Protein AF-A0A3D3HZF9-F1 (afdb_monomer_lite)

Structure (mmCIF, N/CA/C/O backbone):
data_AF-A0A3D3HZF9-F1
#
_entry.id   AF-A0A3D3HZF9-F1
#
loop_
_atom_site.group_PDB
_atom_site.id
_atom_site.type_symbol
_atom_site.label_atom_id
_atom_site.label_alt_id
_atom_site.label_comp_id
_atom_site.label_asym_id
_atom_site.label_entity_id
_atom_site.label_seq_id
_atom_site.pdbx_PDB_ins_code
_atom_site.Cartn_x
_atom_site.Cartn_y
_atom_site.Cartn_z
_atom_site.occupancy
_atom_site.B_iso_or_equiv
_atom_site.auth_seq_id
_atom_site.auth_comp_id
_atom_site.auth_asym_id
_atom_site.auth_atom_id
_atom_site.pdbx_PDB_model_num
ATOM 1 N N . THR A 1 1 ? -20.951 13.523 10.749 1.00 57.88 1 THR A N 1
ATOM 2 C CA . THR A 1 1 ? -21.264 13.044 12.124 1.00 57.88 1 THR A CA 1
ATOM 3 C C . THR A 1 1 ? -20.190 12.060 12.580 1.00 57.88 1 THR A C 1
ATOM 5 O O . THR A 1 1 ? -19.501 11.524 11.720 1.00 57.88 1 THR A O 1
ATOM 8 N N . ARG A 1 2 ? -20.049 11.762 13.888 1.00 49.00 2 ARG A N 1
ATOM 9 C CA . ARG A 1 2 ? -19.053 10.788 14.409 1.00 49.00 2 ARG A CA 1
ATOM 10 C C . ARG A 1 2 ? -19.096 9.436 13.681 1.00 49.00 2 ARG A C 1
ATOM 12 O O . ARG A 1 2 ? -18.056 8.884 13.356 1.00 49.00 2 ARG A O 1
ATOM 19 N N . GLN A 1 3 ? -20.296 8.937 13.385 1.00 60.25 3 GLN A N 1
ATOM 20 C CA . GLN A 1 3 ? -20.476 7.646 12.715 1.00 60.25 3 GLN A CA 1
ATOM 21 C C . GLN A 1 3 ? -20.194 7.687 11.207 1.00 60.25 3 GLN A C 1
ATOM 23 O O . GLN A 1 3 ? -19.708 6.708 10.655 1.00 60.25 3 GLN A O 1
ATOM 28 N N . GLU A 1 4 ? -20.432 8.818 10.535 1.00 54.38 4 GLU A N 1
ATOM 29 C CA . GLU A 1 4 ? -19.957 9.014 9.153 1.00 54.38 4 GLU A CA 1
ATOM 30 C C . GLU A 1 4 ? -18.428 9.062 9.088 1.00 54.38 4 GLU A C 1
ATOM 32 O O . GLU A 1 4 ? -17.860 8.481 8.173 1.00 54.38 4 GLU A O 1
ATOM 37 N N . GLY A 1 5 ? -17.767 9.684 10.072 1.00 45.34 5 GLY A N 1
ATOM 38 C CA . GLY A 1 5 ? -16.304 9.698 10.164 1.00 45.34 5 GLY A CA 1
ATOM 39 C C . GLY A 1 5 ? -15.710 8.302 10.365 1.00 45.34 5 GLY A C 1
ATOM 40 O O . GLY A 1 5 ? -14.765 7.939 9.677 1.00 45.34 5 GLY A O 1
ATOM 41 N N . LEU A 1 6 ? -16.303 7.484 11.242 1.00 48.78 6 LEU A N 1
ATOM 42 C CA . LEU A 1 6 ? -15.876 6.094 11.458 1.00 48.78 6 LEU A CA 1
ATOM 43 C C . LEU A 1 6 ? -16.124 5.202 10.235 1.00 48.78 6 LEU A C 1
ATOM 45 O O . LEU A 1 6 ? -15.275 4.384 9.892 1.00 48.78 6 LEU A O 1
ATOM 49 N N . LEU A 1 7 ? -17.261 5.375 9.558 1.00 61.31 7 LEU A N 1
ATOM 50 C CA . LEU A 1 7 ? -17.564 4.670 8.314 1.00 61.31 7 LEU A CA 1
ATOM 51 C C . LEU A 1 7 ? -16.587 5.059 7.196 1.00 61.31 7 LEU A C 1
ATOM 53 O O . LEU A 1 7 ? -16.067 4.182 6.514 1.00 61.31 7 LEU A O 1
ATOM 57 N N . LEU A 1 8 ? -16.308 6.355 7.031 1.00 57.00 8 LEU A N 1
ATOM 58 C CA . LEU A 1 8 ? -15.336 6.844 6.056 1.00 57.00 8 LEU A CA 1
ATOM 59 C C . LEU A 1 8 ? -13.929 6.323 6.370 1.00 57.00 8 LEU A C 1
ATOM 61 O O . LEU A 1 8 ? -13.249 5.857 5.465 1.00 57.00 8 LEU A O 1
ATOM 65 N N . ALA A 1 9 ? -13.520 6.338 7.641 1.00 48.84 9 ALA A N 1
ATOM 66 C CA . ALA A 1 9 ? -12.242 5.784 8.073 1.00 48.84 9 ALA A CA 1
ATOM 67 C C . ALA A 1 9 ? -12.158 4.283 7.782 1.00 48.84 9 ALA A C 1
ATOM 69 O O . ALA A 1 9 ? -11.180 3.843 7.197 1.00 48.84 9 ALA A O 1
ATOM 70 N N . ALA A 1 10 ? -13.192 3.500 8.104 1.00 53.53 10 ALA A N 1
ATOM 71 C CA . ALA A 1 10 ? -13.220 2.070 7.800 1.00 53.53 10 ALA A CA 1
ATOM 72 C C . ALA A 1 10 ? -13.097 1.799 6.291 1.00 53.53 10 ALA A C 1
ATOM 74 O O . ALA A 1 10 ? -12.333 0.930 5.881 1.00 53.53 10 ALA A O 1
ATOM 75 N N . LEU A 1 11 ? -13.801 2.574 5.463 1.00 60.62 11 LEU A N 1
ATOM 76 C CA . LEU A 1 11 ? -13.748 2.450 4.006 1.00 60.62 11 LEU A CA 1
ATOM 77 C C . LEU A 1 11 ? -12.404 2.899 3.414 1.00 60.62 11 LEU A C 1
ATOM 79 O O . LEU A 1 11 ? -11.887 2.241 2.517 1.00 60.62 11 LEU A O 1
ATOM 83 N N . ALA A 1 12 ? -11.821 3.982 3.928 1.00 53.50 12 ALA A N 1
ATOM 84 C CA . ALA A 1 12 ? -10.488 4.439 3.543 1.00 53.50 12 ALA A CA 1
ATOM 85 C C . ALA A 1 12 ? -9.406 3.434 3.972 1.00 53.50 12 ALA A C 1
ATOM 87 O O . ALA A 1 12 ? -8.453 3.181 3.242 1.00 53.50 12 ALA A O 1
ATOM 88 N N . LEU A 1 13 ? -9.575 2.810 5.141 1.00 47.91 13 LEU A N 1
ATOM 89 C CA . LEU A 1 13 ? -8.683 1.768 5.643 1.00 47.91 13 LEU A CA 1
ATOM 90 C C . LEU A 1 13 ? -8.771 0.484 4.818 1.00 47.91 13 LEU A C 1
ATOM 92 O O . LEU A 1 13 ? -7.768 -0.222 4.719 1.00 47.91 13 LEU A O 1
ATOM 96 N N . ALA A 1 14 ? -9.924 0.202 4.215 1.00 52.03 14 ALA A N 1
ATOM 97 C CA . ALA A 1 14 ? -10.122 -0.961 3.362 1.00 52.03 14 ALA A CA 1
ATOM 98 C C . ALA A 1 14 ? -9.393 -0.870 2.012 1.00 52.03 14 ALA A C 1
ATOM 100 O O . ALA A 1 14 ? -9.300 -1.886 1.336 1.00 52.03 14 ALA A O 1
ATOM 101 N N . ASP A 1 15 ? -8.865 0.297 1.615 1.00 55.75 15 ASP A N 1
ATOM 102 C CA . ASP A 1 15 ? -8.060 0.481 0.388 1.00 55.75 15 ASP A CA 1
ATOM 103 C C . ASP A 1 15 ? -8.711 -0.144 -0.866 1.00 55.75 15 ASP A C 1
ATOM 105 O O . ASP A 1 15 ? -8.114 -0.920 -1.617 1.00 55.75 15 ASP A O 1
ATOM 109 N N . GLY A 1 16 ? -10.006 0.128 -1.045 1.00 57.44 16 GLY A N 1
ATOM 110 C CA . GLY A 1 16 ? -10.802 -0.417 -2.147 1.00 57.44 16 GLY A CA 1
ATOM 111 C C . GLY A 1 16 ? -11.270 -1.863 -1.976 1.00 57.44 16 GLY A C 1
ATOM 112 O O . GLY A 1 16 ? -11.954 -2.368 -2.863 1.00 57.44 16 GLY A O 1
ATOM 113 N N . GLN A 1 17 ? -10.969 -2.529 -0.856 1.00 58.59 17 GLN A N 1
ATOM 114 C CA . GLN A 1 17 ? -11.576 -3.818 -0.528 1.00 58.59 17 GLN A CA 1
ATOM 115 C C . GLN A 1 17 ? -13.069 -3.676 -0.226 1.00 58.59 17 GLN A C 1
ATOM 117 O O . GLN A 1 17 ? -13.525 -2.730 0.423 1.00 58.59 17 GLN A O 1
ATOM 122 N N . GLU A 1 18 ? -13.822 -4.682 -0.656 1.00 74.25 18 GLU A N 1
ATOM 123 C CA . GLU A 1 18 ? -15.223 -4.853 -0.310 1.00 74.25 18 GLU A CA 1
ATOM 124 C C . GLU A 1 18 ? -15.371 -5.234 1.164 1.00 74.25 18 GLU A C 1
ATOM 126 O O . GLU A 1 18 ? -15.000 -6.322 1.602 1.00 74.25 18 GLU A O 1
ATOM 131 N N . LEU A 1 19 ? -15.951 -4.329 1.948 1.00 68.88 19 LEU A N 1
ATOM 132 C CA . LEU A 1 19 ? -16.305 -4.587 3.334 1.00 68.88 19 LEU A CA 1
ATOM 133 C C . LEU A 1 19 ? -17.718 -5.152 3.427 1.00 68.88 19 LEU A C 1
ATOM 135 O O . LEU A 1 19 ? -18.664 -4.617 2.842 1.00 68.88 19 LEU A O 1
ATOM 139 N N . SER A 1 20 ? -17.885 -6.206 4.231 1.00 84.94 20 SER A N 1
ATOM 140 C CA . SER A 1 20 ? -19.209 -6.764 4.502 1.00 84.94 20 SER A CA 1
ATOM 141 C C . SER A 1 20 ? -20.055 -5.736 5.239 1.00 84.94 20 SER A C 1
ATOM 143 O O . SER A 1 20 ? -19.752 -5.349 6.372 1.00 84.94 20 SER A O 1
ATOM 145 N N . ARG A 1 21 ? -21.187 -5.352 4.648 1.00 87.25 21 ARG A N 1
ATOM 146 C CA . ARG A 1 21 ? -22.138 -4.412 5.258 1.00 87.25 21 ARG A CA 1
ATOM 147 C C . ARG A 1 21 ? -22.649 -4.910 6.604 1.00 87.25 21 ARG A C 1
ATOM 149 O O . ARG A 1 21 ? -22.907 -4.111 7.498 1.00 87.25 21 ARG A O 1
ATOM 156 N N . ARG A 1 22 ? -22.788 -6.229 6.760 1.00 84.81 22 ARG A N 1
ATOM 157 C CA . ARG A 1 22 ? -23.259 -6.861 7.997 1.00 84.81 22 ARG A CA 1
ATOM 158 C C . ARG A 1 22 ? -22.226 -6.742 9.117 1.00 84.81 22 ARG A C 1
ATOM 160 O O . ARG A 1 22 ? -22.591 -6.356 10.224 1.00 84.81 22 ARG A O 1
ATOM 167 N N . GLN A 1 23 ? -20.960 -7.039 8.822 1.00 72.56 23 GLN A N 1
ATOM 168 C CA . GLN A 1 23 ? -19.866 -6.917 9.793 1.00 72.56 23 GLN A CA 1
ATOM 169 C C . GLN A 1 23 ? -19.609 -5.450 10.146 1.00 72.56 23 GLN A C 1
ATOM 171 O O . GLN A 1 23 ? -19.533 -5.106 11.322 1.00 72.56 23 GLN A O 1
ATOM 176 N N . LEU A 1 24 ? -19.574 -4.579 9.137 1.00 78.50 24 LEU A N 1
ATOM 177 C CA . LEU A 1 24 ? -19.355 -3.148 9.311 1.00 78.50 24 LEU A CA 1
ATOM 178 C C . LEU A 1 24 ? -20.469 -2.494 10.141 1.00 78.50 24 LEU A C 1
ATOM 180 O O . LEU A 1 24 ? -20.189 -1.716 11.048 1.00 78.50 24 LEU A O 1
ATOM 184 N N . ALA A 1 25 ? -21.736 -2.854 9.900 1.00 84.81 25 ALA A N 1
ATOM 185 C CA . ALA A 1 25 ? -22.855 -2.386 10.718 1.00 84.81 25 ALA A CA 1
ATOM 186 C C . ALA A 1 25 ? -22.734 -2.842 12.182 1.00 84.81 25 ALA A C 1
ATOM 188 O O . ALA A 1 25 ? -22.950 -2.040 13.088 1.00 84.81 25 ALA A O 1
ATOM 189 N N . ALA A 1 26 ? -22.367 -4.105 12.420 1.00 74.62 26 ALA A N 1
ATOM 190 C CA . ALA A 1 26 ? -22.190 -4.629 13.773 1.00 74.62 26 ALA A CA 1
ATOM 191 C C . ALA A 1 26 ? -21.029 -3.951 14.526 1.00 74.62 26 ALA A C 1
ATOM 193 O O . ALA A 1 26 ? -21.122 -3.750 15.732 1.00 74.62 26 ALA A O 1
ATOM 194 N N . GLN A 1 27 ? -19.958 -3.570 13.822 1.00 73.38 27 GLN A N 1
ATOM 195 C CA . GLN A 1 27 ? -18.809 -2.874 14.411 1.00 73.38 27 GLN A CA 1
ATOM 196 C C . GLN A 1 27 ? -19.093 -1.400 14.723 1.00 73.38 27 GLN A C 1
ATOM 198 O O . GLN A 1 27 ? -18.641 -0.895 15.747 1.00 73.38 27 GLN A O 1
ATOM 203 N N . LEU A 1 28 ? -19.835 -0.704 13.856 1.00 70.44 28 LEU A N 1
ATOM 204 C CA . LEU A 1 28 ? -20.130 0.725 14.023 1.00 70.44 28 LEU A CA 1
ATOM 205 C C . LEU A 1 28 ? -21.233 0.997 15.060 1.00 70.44 28 LEU A C 1
ATOM 207 O O . LEU A 1 28 ? -21.234 2.062 15.681 1.00 70.44 28 LEU A O 1
ATOM 211 N N . TRP A 1 29 ? -22.154 0.047 15.259 1.00 87.62 29 TRP A N 1
ATOM 212 C CA . TRP A 1 29 ? -23.269 0.144 16.215 1.00 87.62 29 TRP A CA 1
ATOM 213 C C . TRP A 1 29 ? -23.424 -1.135 17.055 1.00 87.62 29 TRP A C 1
ATOM 215 O O . TRP A 1 29 ? -24.454 -1.813 16.953 1.00 87.62 29 TRP A O 1
ATOM 225 N N . PRO A 1 30 ? -22.426 -1.491 17.884 1.00 76.94 30 PRO A N 1
ATOM 226 C CA . PRO A 1 30 ? -22.443 -2.729 18.667 1.00 76.94 30 PRO A CA 1
ATOM 227 C C . PRO A 1 30 ? -23.593 -2.790 19.684 1.00 76.94 30 PRO A C 1
ATOM 229 O O . PRO A 1 30 ? -24.021 -3.870 20.080 1.00 76.94 30 PRO A O 1
ATOM 232 N N . GLU A 1 31 ? -24.124 -1.639 20.097 1.00 90.25 31 GLU A N 1
ATOM 233 C CA . GLU A 1 31 ? -25.233 -1.518 21.042 1.00 90.25 31 GLU A CA 1
ATOM 234 C C . GLU A 1 31 ? -26.623 -1.703 20.408 1.00 90.25 31 GLU A C 1
ATOM 236 O O . GLU A 1 31 ? -27.638 -1.685 21.109 1.00 90.25 31 GLU A O 1
ATOM 241 N N . LYS A 1 32 ? -26.707 -1.827 19.078 1.00 91.31 32 LYS A N 1
ATOM 242 C CA . LYS A 1 32 ? -27.972 -1.949 18.340 1.00 91.31 32 LYS A CA 1
ATOM 243 C C . LYS A 1 32 ? -28.187 -3.376 17.854 1.00 91.31 32 LYS A C 1
ATOM 245 O O . LYS A 1 32 ? -27.249 -4.114 17.569 1.00 91.31 32 LYS A O 1
ATOM 250 N N . SER A 1 33 ? -29.454 -3.749 17.666 1.00 95.38 33 SER A N 1
ATOM 251 C CA . SER A 1 33 ? -29.766 -4.965 16.915 1.00 95.38 33 SER A CA 1
ATOM 252 C C . SER A 1 33 ? -29.226 -4.842 15.490 1.00 95.38 33 SER A C 1
ATOM 254 O O . SER A 1 33 ? -29.214 -3.755 14.907 1.00 95.38 33 SER A O 1
ATOM 256 N N . LEU A 1 34 ? -28.823 -5.963 14.893 1.00 90.69 34 LEU A N 1
ATOM 257 C CA . LEU A 1 34 ? -28.230 -5.963 13.556 1.00 90.69 34 LEU A CA 1
ATOM 258 C C . LEU A 1 34 ? -29.140 -5.307 12.498 1.00 90.69 34 LEU A C 1
ATOM 260 O O . LEU A 1 34 ? -28.658 -4.607 11.611 1.00 90.69 34 LEU A O 1
ATOM 264 N N . SER A 1 35 ? -30.458 -5.493 12.610 1.00 94.62 35 SER A N 1
ATOM 265 C CA . SER A 1 35 ? -31.444 -4.872 11.714 1.00 94.62 35 SER A CA 1
ATOM 266 C C . SER A 1 35 ? -31.447 -3.338 11.826 1.00 94.62 35 SER A C 1
ATOM 268 O O . SER A 1 35 ? -31.410 -2.625 10.816 1.00 94.62 35 SER A O 1
ATOM 270 N N . ALA A 1 36 ? -31.399 -2.811 13.055 1.00 92.12 36 ALA A N 1
ATOM 271 C CA . ALA A 1 36 ? -31.298 -1.374 13.298 1.00 92.12 36 ALA A CA 1
ATOM 272 C C . ALA A 1 36 ? -29.935 -0.814 12.848 1.00 92.12 36 ALA A C 1
ATOM 274 O O . ALA A 1 36 ? -29.881 0.239 12.212 1.00 92.12 36 ALA A O 1
ATOM 275 N N . ALA A 1 37 ? -28.845 -1.543 13.101 1.00 91.81 37 ALA A N 1
ATOM 276 C CA . ALA A 1 37 ? -27.500 -1.175 12.664 1.00 91.81 37 ALA A CA 1
ATOM 277 C C . ALA A 1 37 ? -27.388 -1.096 11.130 1.00 91.81 37 ALA A C 1
ATOM 279 O O . ALA A 1 37 ? -26.843 -0.132 10.597 1.00 91.81 37 ALA A O 1
ATOM 280 N N . LEU A 1 38 ? -27.966 -2.054 10.397 1.00 93.12 38 LEU A N 1
ATOM 281 C CA . LEU A 1 38 ? -27.995 -2.040 8.928 1.00 93.12 38 LEU A CA 1
ATOM 282 C C . LEU A 1 38 ? -28.832 -0.886 8.363 1.00 93.12 38 LEU A C 1
ATOM 284 O O . LEU A 1 38 ? -28.469 -0.304 7.337 1.00 93.12 38 LEU A O 1
ATOM 288 N N . THR A 1 39 ? -29.933 -0.537 9.032 1.00 94.69 39 THR A N 1
ATOM 289 C CA . THR A 1 39 ? -30.757 0.624 8.667 1.00 94.69 39 THR A CA 1
ATOM 290 C C . THR A 1 39 ? -29.965 1.922 8.832 1.00 94.69 39 THR A C 1
ATOM 292 O O . THR A 1 39 ? -29.917 2.735 7.905 1.00 94.69 39 THR A O 1
ATOM 295 N N . ASN A 1 40 ? -29.260 2.074 9.957 1.00 91.31 40 ASN A N 1
ATOM 296 C CA . ASN A 1 40 ? -28.370 3.209 10.201 1.00 91.31 40 ASN A CA 1
ATOM 297 C C . ASN A 1 40 ? -27.230 3.264 9.179 1.00 91.31 40 ASN A C 1
ATOM 299 O O . ASN A 1 40 ? -26.990 4.324 8.600 1.00 91.31 40 ASN A O 1
ATOM 303 N N . LEU A 1 41 ? -26.581 2.129 8.890 1.00 90.19 41 LEU A N 1
ATOM 304 C CA . LEU A 1 41 ? -25.545 2.042 7.862 1.00 90.19 41 LEU A CA 1
ATOM 305 C C . LEU A 1 41 ? -26.073 2.560 6.524 1.00 90.19 41 LEU A C 1
ATOM 307 O O . LEU A 1 41 ? -25.449 3.419 5.913 1.00 90.19 41 LEU A O 1
ATOM 311 N N . ARG A 1 42 ? -27.256 2.106 6.091 1.00 93.50 42 ARG A N 1
ATOM 312 C CA . ARG A 1 42 ? -27.862 2.527 4.819 1.00 93.50 42 ARG A CA 1
ATOM 313 C C . ARG A 1 42 ? -28.089 4.043 4.762 1.00 93.50 42 ARG A C 1
ATOM 315 O O . ARG A 1 42 ? -27.783 4.652 3.740 1.00 93.50 42 ARG A O 1
ATOM 322 N N . GLN A 1 43 ? -28.566 4.658 5.846 1.00 90.75 43 GLN A N 1
ATOM 323 C CA . GLN A 1 43 ? -28.754 6.114 5.923 1.00 90.75 43 GLN A CA 1
ATOM 324 C C . GLN A 1 43 ? -27.424 6.880 5.835 1.00 90.75 43 GLN A C 1
ATOM 326 O O . GLN A 1 43 ? -27.327 7.863 5.100 1.00 90.75 43 GLN A O 1
ATOM 331 N N . ARG A 1 44 ? -26.386 6.421 6.546 1.00 86.94 44 ARG A N 1
ATOM 332 C CA . ARG A 1 44 ? -25.062 7.072 6.548 1.00 86.94 44 ARG A CA 1
ATOM 333 C C . ARG A 1 44 ? -24.324 6.895 5.228 1.00 86.94 44 ARG A C 1
ATOM 335 O O . ARG A 1 44 ? -23.743 7.849 4.727 1.00 86.94 44 ARG A O 1
ATOM 342 N N . VAL A 1 45 ? -24.432 5.723 4.613 1.00 85.19 45 VAL A N 1
ATOM 343 C CA . VAL A 1 45 ? -23.913 5.452 3.267 1.00 85.19 45 VAL A CA 1
ATOM 344 C C . VAL A 1 45 ? -24.603 6.336 2.225 1.00 85.19 45 VAL A C 1
ATOM 346 O O . VAL A 1 45 ? -23.929 6.898 1.369 1.00 85.19 45 VAL A O 1
ATOM 349 N N . ALA A 1 46 ? -25.923 6.533 2.314 1.00 85.31 46 ALA A N 1
ATOM 350 C CA . ALA A 1 46 ? -26.640 7.453 1.428 1.00 85.31 46 ALA A CA 1
ATOM 351 C C . ALA A 1 46 ? -26.184 8.915 1.603 1.00 85.31 46 ALA A C 1
ATOM 353 O O . ALA A 1 46 ? -26.105 9.661 0.627 1.00 85.31 46 ALA A O 1
ATOM 354 N N . ALA A 1 47 ? -25.844 9.327 2.829 1.00 76.06 47 ALA A N 1
ATOM 355 C CA . ALA A 1 47 ? -25.233 10.629 3.075 1.00 76.06 47 ALA A CA 1
ATOM 356 C C . ALA A 1 47 ? -23.830 10.724 2.453 1.00 76.06 47 ALA A C 1
ATOM 358 O O . ALA A 1 47 ? -23.584 11.650 1.687 1.00 76.06 47 ALA A O 1
ATOM 359 N N . LEU A 1 48 ? -22.958 9.739 2.689 1.00 69.19 48 LEU A N 1
ATOM 360 C CA . LEU A 1 48 ? -21.608 9.691 2.115 1.00 69.19 48 LEU A CA 1
ATOM 361 C C . LEU A 1 48 ? -21.606 9.640 0.584 1.00 69.19 48 LEU A C 1
ATOM 363 O O . LEU A 1 48 ? -20.773 10.290 -0.037 1.00 69.19 48 LEU A O 1
ATOM 367 N N . ARG A 1 49 ? -22.561 8.943 -0.042 1.00 78.38 49 ARG A N 1
ATOM 368 C CA . ARG A 1 49 ? -22.683 8.865 -1.507 1.00 78.38 49 ARG A CA 1
ATOM 369 C C . ARG A 1 49 ? -22.877 10.236 -2.157 1.00 78.38 49 ARG A C 1
ATOM 371 O O . ARG A 1 49 ? -22.404 10.445 -3.267 1.00 78.38 49 ARG A O 1
ATOM 378 N N . ARG A 1 50 ? -23.525 11.182 -1.467 1.00 72.75 50 ARG A N 1
ATOM 379 C CA . ARG A 1 50 ? -23.667 12.568 -1.952 1.00 72.75 50 ARG A CA 1
ATOM 380 C C . ARG A 1 50 ? -22.336 13.322 -1.990 1.00 72.75 50 ARG A C 1
ATOM 382 O O . ARG A 1 50 ? -22.215 14.255 -2.770 1.00 72.75 50 ARG A O 1
ATOM 389 N N . HIS A 1 51 ? -21.366 12.916 -1.173 1.00 61.22 51 HIS A N 1
ATOM 390 C CA . HIS A 1 51 ? -20.046 13.543 -1.090 1.00 61.22 51 HIS A CA 1
ATOM 391 C C . HIS A 1 51 ? -18.992 12.815 -1.932 1.00 61.22 51 HIS A C 1
ATOM 393 O O . HIS A 1 51 ? -18.170 13.462 -2.565 1.00 61.22 51 HIS A O 1
ATOM 399 N N . LEU A 1 52 ? -19.025 11.481 -1.958 1.00 58.69 52 LEU A N 1
ATOM 400 C CA . LEU A 1 52 ? -18.034 10.647 -2.650 1.00 58.69 52 LEU A CA 1
ATOM 401 C C . LEU A 1 52 ? -18.417 10.323 -4.103 1.00 58.69 52 LEU A C 1
ATOM 403 O O . LEU A 1 52 ? -17.572 9.897 -4.885 1.00 58.69 52 LEU A O 1
ATOM 407 N N . GLY A 1 53 ? -19.683 10.507 -4.487 1.00 75.00 53 GLY A N 1
ATOM 408 C CA . GLY A 1 53 ? -20.144 10.287 -5.856 1.00 75.00 53 GLY A CA 1
ATOM 409 C C . GLY A 1 53 ? -19.862 8.868 -6.362 1.00 75.00 53 GLY A C 1
ATOM 410 O O . GLY A 1 53 ? -20.199 7.883 -5.701 1.00 75.00 53 GLY A O 1
ATOM 411 N N . GLY A 1 54 ? -19.256 8.774 -7.550 1.00 68.00 54 GLY A N 1
ATOM 412 C CA . GLY A 1 54 ? -18.893 7.508 -8.199 1.00 68.00 54 GLY A CA 1
ATOM 413 C C . GLY A 1 54 ? -17.766 6.731 -7.511 1.00 68.00 54 GLY A C 1
ATOM 414 O O . GLY A 1 54 ? -17.525 5.587 -7.878 1.00 68.00 54 GLY A O 1
ATOM 415 N N . LEU A 1 55 ? -17.109 7.313 -6.502 1.00 59.81 55 LEU A N 1
ATOM 416 C CA . LEU A 1 55 ? -16.035 6.659 -5.751 1.00 59.81 55 LEU A CA 1
ATOM 417 C C . LEU A 1 55 ? -16.556 5.662 -4.708 1.00 59.81 55 LEU A C 1
ATOM 419 O O . LEU A 1 55 ? -15.773 4.961 -4.085 1.00 59.81 55 LEU A O 1
ATOM 423 N N . LEU A 1 56 ? -17.866 5.601 -4.464 1.00 75.00 56 LEU A N 1
ATOM 424 C CA . LEU A 1 56 ? -18.452 4.707 -3.468 1.00 75.00 56 LEU A CA 1
ATOM 425 C C . LEU A 1 56 ? -19.229 3.578 -4.157 1.00 75.00 56 LEU A C 1
ATOM 427 O O . LEU A 1 56 ? -20.363 3.774 -4.604 1.00 75.00 56 LEU A O 1
ATOM 431 N N . TYR A 1 57 ? -18.632 2.388 -4.198 1.00 77.62 57 TYR A N 1
ATOM 432 C CA . TYR A 1 57 ? -19.284 1.164 -4.650 1.00 77.62 57 TYR A CA 1
ATOM 433 C C . TYR A 1 57 ? -20.137 0.572 -3.527 1.00 77.62 57 TYR A C 1
ATOM 435 O O . TYR A 1 57 ? -19.688 0.408 -2.391 1.00 77.62 57 TYR A O 1
ATOM 443 N N . ILE A 1 58 ? -21.397 0.269 -3.835 1.00 82.81 58 ILE A N 1
ATOM 444 C CA . ILE A 1 58 ? -22.348 -0.297 -2.879 1.00 82.81 58 ILE A CA 1
ATOM 445 C C . ILE A 1 58 ? -23.153 -1.374 -3.594 1.00 82.81 58 ILE A C 1
ATOM 447 O O . ILE A 1 58 ? -23.886 -1.065 -4.534 1.00 82.81 58 ILE A O 1
ATOM 451 N N . ASP A 1 59 ? -23.096 -2.590 -3.068 1.00 82.81 59 ASP A N 1
ATOM 452 C CA . ASP A 1 59 ? -23.969 -3.699 -3.445 1.00 82.81 59 ASP A CA 1
ATOM 453 C C . ASP A 1 59 ? -24.832 -4.137 -2.243 1.00 82.81 59 ASP A C 1
ATOM 455 O O . ASP A 1 59 ? -24.782 -3.545 -1.156 1.00 82.81 59 ASP A O 1
ATOM 459 N N . ARG A 1 60 ? -25.690 -5.148 -2.419 1.00 76.81 60 ARG A N 1
ATOM 460 C CA . ARG A 1 60 ? -26.568 -5.721 -1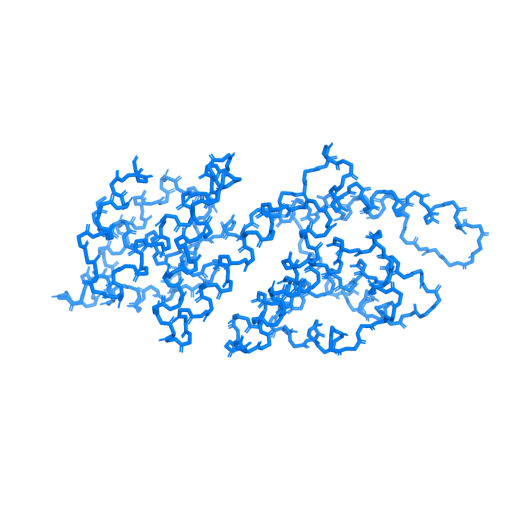.399 1.00 76.81 60 ARG A CA 1
ATOM 461 C C . ARG A 1 60 ? -25.807 -6.084 -0.128 1.00 76.81 60 ARG A C 1
ATOM 463 O O . ARG A 1 60 ? -26.267 -5.706 0.952 1.00 76.81 60 ARG A O 1
ATOM 470 N N . ASP A 1 61 ? -24.650 -6.722 -0.269 1.00 80.81 61 ASP A N 1
ATOM 471 C CA . ASP A 1 61 ? -23.896 -7.287 0.854 1.00 80.81 61 ASP A CA 1
ATOM 472 C C . ASP A 1 61 ? -22.576 -6.560 1.140 1.00 80.81 61 ASP A C 1
ATOM 474 O O . ASP A 1 61 ? -22.069 -6.632 2.265 1.00 80.81 61 ASP A O 1
ATOM 478 N N . TRP A 1 62 ? -22.084 -5.772 0.182 1.00 81.62 62 TRP A N 1
ATOM 479 C CA . TRP A 1 62 ? -20.743 -5.189 0.208 1.00 81.62 62 TRP A CA 1
ATOM 480 C C . TRP A 1 62 ? -20.745 -3.673 0.025 1.00 81.62 62 TRP A C 1
ATOM 482 O O . TRP A 1 62 ? -21.667 -3.085 -0.549 1.00 81.62 62 TRP A O 1
ATOM 492 N N . ILE A 1 63 ? -19.709 -3.027 0.553 1.00 82.06 63 ILE A N 1
ATOM 493 C CA . ILE A 1 63 ? -19.422 -1.612 0.332 1.00 82.06 63 ILE A CA 1
ATOM 494 C C . ILE A 1 63 ? -17.913 -1.411 0.202 1.00 82.06 63 ILE A C 1
ATOM 496 O O . ILE A 1 63 ? -17.149 -1.955 0.994 1.00 82.06 63 ILE A O 1
ATOM 500 N N . ALA A 1 64 ? -17.493 -0.621 -0.777 1.00 74.94 64 ALA A N 1
ATOM 501 C CA . ALA A 1 64 ? -16.097 -0.269 -0.999 1.00 74.94 64 ALA A CA 1
ATOM 502 C C . ALA A 1 64 ? -15.992 1.189 -1.445 1.00 74.94 64 ALA A C 1
ATOM 504 O O . ALA A 1 64 ? -16.922 1.740 -2.037 1.00 74.94 64 ALA A O 1
ATOM 505 N N . VAL A 1 65 ? -14.845 1.812 -1.192 1.00 67.44 65 VAL A N 1
ATOM 506 C CA . VAL A 1 65 ? -14.488 3.066 -1.855 1.00 67.44 65 VAL A CA 1
ATOM 507 C C . VAL A 1 65 ? -13.562 2.729 -3.020 1.00 67.44 65 VAL A C 1
ATOM 509 O O . VAL A 1 65 ? -12.398 2.389 -2.833 1.00 67.44 65 VAL A O 1
ATOM 512 N N . THR A 1 66 ? -14.109 2.767 -4.228 1.00 58.88 66 THR A N 1
ATOM 513 C CA . THR A 1 66 ? -13.406 2.544 -5.491 1.00 58.88 66 THR A CA 1
ATOM 514 C C . THR A 1 66 ? -12.732 3.835 -5.942 1.00 58.88 66 THR A C 1
ATOM 516 O O . THR A 1 66 ? -13.330 4.903 -5.872 1.00 58.88 66 THR A O 1
ATOM 519 N N . GLY A 1 67 ? -11.492 3.758 -6.421 1.00 48.25 67 GLY A N 1
ATOM 520 C CA . GLY A 1 67 ? -10.750 4.943 -6.875 1.00 48.25 67 GLY A CA 1
ATOM 521 C C . GLY A 1 67 ? -9.973 5.677 -5.778 1.00 48.25 67 GLY A C 1
ATOM 522 O O . GLY A 1 67 ? -9.308 6.657 -6.076 1.00 48.25 67 GLY A O 1
ATOM 523 N N . VAL A 1 68 ? -9.977 5.171 -4.537 1.00 42.44 68 VAL A N 1
ATOM 524 C CA . VAL A 1 68 ? -8.969 5.520 -3.513 1.00 42.44 68 VAL A CA 1
ATOM 525 C C . VAL A 1 68 ? -7.911 4.415 -3.459 1.00 42.44 68 VAL A C 1
ATOM 527 O O . VAL A 1 68 ? -7.454 3.997 -2.410 1.00 42.44 68 VAL A O 1
ATOM 530 N N . SER A 1 69 ? -7.522 3.894 -4.619 1.00 37.91 69 SER A N 1
ATOM 531 C CA . SER A 1 69 ? -6.143 3.446 -4.783 1.00 37.91 69 SER A CA 1
ATOM 532 C C . SER A 1 69 ? -5.312 4.718 -4.801 1.00 37.91 69 SER A C 1
ATOM 534 O O . SER A 1 69 ? -5.659 5.598 -5.591 1.00 37.91 69 SER A O 1
ATOM 536 N N . CYS A 1 70 ? -4.278 4.833 -3.954 1.00 31.50 70 CYS A N 1
ATOM 537 C CA . CYS A 1 70 ? -3.304 5.927 -4.028 1.00 31.50 70 CYS A CA 1
ATOM 538 C C . CYS A 1 70 ? -3.113 6.314 -5.490 1.00 31.50 70 CYS A C 1
ATOM 540 O O . CYS A 1 70 ? -2.758 5.445 -6.292 1.00 31.50 70 CYS A O 1
ATOM 542 N N . GLU A 1 71 ? -3.421 7.568 -5.825 1.00 32.75 71 GLU A N 1
ATOM 543 C CA . GLU A 1 71 ? -3.157 8.101 -7.147 1.00 32.75 71 GLU A CA 1
ATOM 544 C C . GLU A 1 71 ? -1.708 7.751 -7.476 1.00 32.75 71 GLU A C 1
ATOM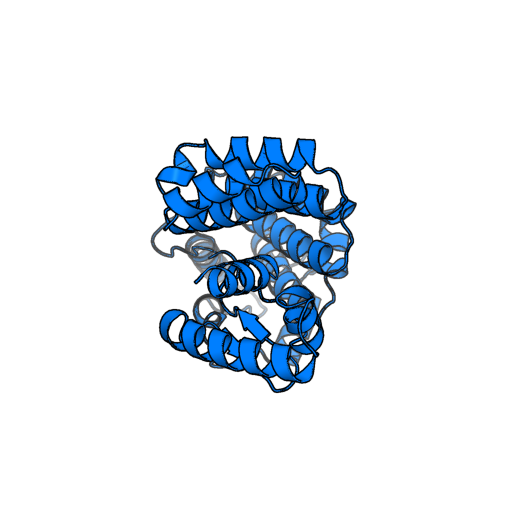 546 O O . GLU A 1 71 ? -0.748 8.304 -6.935 1.00 32.75 71 GLU A O 1
ATOM 551 N N . VAL A 1 72 ? -1.538 6.791 -8.376 1.00 36.44 72 VAL A N 1
ATOM 552 C CA . VAL A 1 72 ? -0.369 6.764 -9.224 1.00 36.44 72 VAL A CA 1
ATOM 553 C C . VAL A 1 72 ? -0.573 8.023 -10.056 1.00 36.44 72 VAL A C 1
ATOM 555 O O . VAL A 1 72 ? -1.244 7.969 -11.082 1.00 36.44 72 VAL A O 1
ATOM 558 N N . LEU A 1 73 ? -0.096 9.169 -9.553 1.00 32.41 73 LEU A N 1
ATOM 559 C CA . LEU A 1 73 ? 0.053 10.398 -10.324 1.00 32.41 73 LEU A CA 1
ATOM 560 C C . LEU A 1 73 ? 1.047 10.063 -11.437 1.00 32.41 73 LEU A C 1
ATOM 562 O O . LEU A 1 73 ? 2.256 10.262 -11.340 1.00 32.41 73 LEU A O 1
ATOM 566 N N . LEU A 1 74 ? 0.515 9.430 -12.477 1.00 36.03 74 LEU A N 1
ATOM 567 C CA . LEU A 1 74 ? 1.083 9.298 -13.799 1.00 36.03 74 LEU A CA 1
ATOM 568 C C . LEU A 1 74 ? 0.949 10.672 -14.438 1.00 36.03 74 LEU A C 1
ATOM 570 O O . LEU A 1 74 ? 0.164 10.875 -15.358 1.00 36.03 74 LEU A O 1
ATOM 574 N N . ASP A 1 75 ? 1.648 11.646 -13.868 1.00 35.22 75 ASP A N 1
ATOM 575 C CA . ASP A 1 75 ? 1.654 12.988 -14.406 1.00 35.22 75 ASP A CA 1
ATOM 576 C C . ASP A 1 75 ? 2.438 12.967 -15.716 1.00 35.22 75 ASP A C 1
ATOM 578 O O . ASP A 1 75 ? 3.663 13.052 -15.722 1.00 35.22 75 ASP A O 1
ATOM 582 N N . ALA A 1 76 ? 1.726 12.836 -16.834 1.00 37.59 76 ALA A N 1
ATOM 583 C CA . ALA A 1 76 ? 2.304 12.836 -18.173 1.00 37.59 76 ALA A CA 1
ATOM 584 C C . ALA A 1 76 ? 3.105 14.116 -18.488 1.00 37.59 76 ALA A C 1
ATOM 586 O O . ALA A 1 76 ? 3.860 14.129 -19.457 1.00 37.59 76 ALA A O 1
ATOM 587 N N . SER A 1 77 ? 2.965 15.180 -17.685 1.00 36.75 77 SER A N 1
ATOM 588 C CA . SER A 1 77 ? 3.742 16.413 -17.835 1.00 36.75 77 SER A CA 1
ATOM 589 C C . SER A 1 77 ? 5.128 16.357 -17.178 1.00 36.75 77 SER A C 1
ATOM 591 O O . SER A 1 77 ? 5.995 17.163 -17.519 1.00 36.75 77 SER A O 1
ATOM 593 N N . SER A 1 78 ? 5.388 15.373 -16.306 1.00 40.72 78 SER A N 1
ATOM 594 C CA . SER A 1 78 ? 6.719 15.146 -15.743 1.00 40.72 78 SER A CA 1
ATOM 595 C C . SER A 1 78 ? 7.563 14.272 -16.680 1.00 40.72 78 SER A C 1
ATOM 597 O O . SER A 1 78 ? 7.157 13.142 -16.984 1.00 40.72 78 SER A O 1
ATOM 599 N N . PRO A 1 79 ? 8.775 14.710 -17.081 1.00 40.25 79 PRO A N 1
ATOM 600 C CA . PRO A 1 79 ? 9.700 13.894 -17.875 1.00 40.25 79 PRO A CA 1
ATOM 601 C C . PRO A 1 79 ? 10.174 12.631 -17.133 1.00 40.25 79 PRO A C 1
ATOM 603 O O . PRO A 1 79 ? 10.730 11.727 -17.749 1.00 40.25 79 PRO A O 1
ATOM 606 N N . HIS A 1 80 ? 9.925 12.542 -15.822 1.00 38.78 80 HIS A N 1
ATOM 607 C CA . HIS A 1 80 ? 10.220 11.378 -14.987 1.00 38.78 80 HIS A CA 1
ATOM 608 C C . HIS A 1 80 ? 8.987 10.517 -14.682 1.00 38.78 80 HIS A C 1
ATOM 610 O O . HIS A 1 80 ? 9.080 9.572 -13.898 1.00 38.78 80 HIS A O 1
ATOM 616 N N . SER A 1 81 ? 7.831 10.817 -15.276 1.00 42.53 81 SER A N 1
ATOM 617 C CA . SER A 1 81 ? 6.650 9.973 -15.123 1.00 42.53 81 SER A CA 1
ATOM 618 C C . SER A 1 81 ? 6.824 8.641 -15.844 1.00 42.53 81 SER A C 1
ATOM 620 O O . SER A 1 81 ? 7.464 8.557 -16.891 1.00 42.53 81 SER A O 1
ATOM 622 N N . LEU A 1 82 ? 6.207 7.586 -15.307 1.00 42.12 82 LEU A N 1
ATOM 623 C CA . LEU A 1 82 ? 6.172 6.279 -15.968 1.00 42.12 82 LEU A CA 1
ATOM 624 C C . LEU A 1 82 ? 5.555 6.387 -17.374 1.00 42.12 82 LEU A C 1
ATOM 626 O O . LEU A 1 82 ? 5.945 5.641 -18.258 1.00 42.12 82 LEU A O 1
ATOM 630 N N . VAL A 1 83 ? 4.643 7.338 -17.602 1.00 41.59 83 VAL A N 1
ATOM 631 C CA . VAL A 1 83 ? 4.041 7.616 -18.918 1.00 41.59 83 VAL A CA 1
ATOM 632 C C . VAL A 1 83 ? 5.070 8.180 -19.884 1.00 41.59 83 VAL A C 1
ATOM 634 O O . VAL A 1 83 ? 5.221 7.636 -20.972 1.00 41.59 83 VAL A O 1
ATOM 637 N N . ALA A 1 84 ? 5.820 9.208 -19.477 1.00 45.41 84 ALA A N 1
ATOM 638 C CA . ALA A 1 84 ? 6.896 9.776 -20.285 1.00 45.41 84 ALA A CA 1
ATOM 639 C C . ALA A 1 84 ? 8.003 8.743 -20.558 1.00 45.41 84 ALA A C 1
ATOM 641 O O . ALA A 1 84 ? 8.513 8.666 -21.674 1.00 45.41 84 ALA A O 1
ATOM 642 N N . GLN A 1 85 ? 8.322 7.891 -19.579 1.00 45.88 85 GLN A N 1
ATOM 643 C CA . GLN A 1 85 ? 9.262 6.782 -19.759 1.00 45.88 85 GLN A CA 1
ATOM 644 C C . GLN A 1 85 ? 8.709 5.741 -20.738 1.00 45.88 85 GLN A C 1
ATOM 646 O O . GLN A 1 85 ? 9.376 5.431 -21.713 1.00 45.88 85 GLN A O 1
ATOM 651 N N . CYS A 1 86 ? 7.464 5.277 -20.582 1.00 45.38 86 CYS A N 1
ATOM 652 C CA . CYS A 1 86 ? 6.824 4.362 -21.538 1.00 45.38 86 CYS A CA 1
ATOM 653 C C . CYS A 1 86 ? 6.761 4.956 -22.955 1.00 45.38 86 CYS A C 1
ATOM 655 O O . CYS A 1 86 ? 6.959 4.241 -23.933 1.00 45.38 86 CYS A O 1
ATOM 657 N N . GLN A 1 87 ? 6.531 6.266 -23.073 1.00 46.66 87 GLN A N 1
ATOM 658 C CA . GLN A 1 87 ? 6.553 6.997 -24.339 1.00 46.66 87 GLN A CA 1
ATOM 659 C C . GLN A 1 87 ? 7.944 7.041 -24.971 1.00 46.66 87 GLN A C 1
ATOM 661 O O . GLN A 1 87 ? 8.063 6.849 -26.180 1.00 46.66 87 GLN A O 1
ATOM 666 N N . GLN A 1 88 ? 8.992 7.274 -24.180 1.00 48.41 88 GLN A N 1
ATOM 667 C CA . GLN A 1 88 ? 10.378 7.230 -24.648 1.00 48.41 88 GLN A CA 1
ATOM 668 C C . GLN A 1 88 ? 10.793 5.811 -25.054 1.00 48.41 88 GLN A C 1
ATOM 670 O O . GLN A 1 88 ? 11.410 5.640 -26.101 1.00 48.41 88 GLN A O 1
ATOM 675 N N . LEU A 1 89 ? 10.396 4.792 -24.286 1.00 45.06 89 LEU A N 1
ATOM 676 C CA . LEU A 1 89 ? 10.623 3.382 -24.614 1.00 45.06 89 LEU A CA 1
ATOM 677 C C . LEU A 1 89 ? 9.936 2.987 -25.923 1.00 45.06 89 LEU A C 1
ATOM 679 O O . LEU A 1 89 ? 10.554 2.364 -26.780 1.00 45.06 89 LEU A O 1
ATOM 683 N N . ALA A 1 90 ? 8.689 3.416 -26.122 1.00 42.59 90 ALA A N 1
ATOM 684 C CA . ALA A 1 90 ? 7.963 3.196 -27.369 1.00 42.59 90 ALA A CA 1
ATOM 685 C C . ALA A 1 90 ? 8.639 3.887 -28.569 1.00 42.59 90 ALA A C 1
ATOM 687 O O . ALA A 1 90 ? 8.680 3.329 -29.660 1.00 42.59 90 ALA A O 1
ATOM 688 N N . GLN A 1 91 ? 9.199 5.085 -28.371 1.00 46.19 91 GLN A N 1
ATOM 689 C CA . GLN A 1 91 ? 9.956 5.794 -29.410 1.00 46.19 91 GLN A CA 1
ATOM 690 C C . GLN A 1 91 ? 11.282 5.101 -29.758 1.00 46.19 91 GLN A C 1
ATOM 692 O O . GLN A 1 91 ? 11.669 5.102 -30.924 1.00 46.19 91 GLN A O 1
ATOM 697 N N . ARG A 1 92 ? 11.970 4.509 -28.771 1.00 43.31 92 ARG A N 1
ATOM 698 C CA . ARG A 1 92 ? 13.189 3.711 -28.988 1.00 43.31 92 ARG A CA 1
ATOM 699 C C . ARG A 1 92 ? 12.881 2.397 -29.705 1.00 43.31 92 ARG A C 1
ATOM 701 O O . ARG A 1 92 ? 13.547 2.075 -30.680 1.00 43.31 92 ARG A O 1
ATOM 708 N N . ALA A 1 93 ? 11.826 1.699 -29.287 1.00 39.16 93 ALA A N 1
ATOM 709 C CA . ALA A 1 93 ? 11.391 0.456 -29.917 1.00 39.16 93 ALA A CA 1
ATOM 710 C C . ALA A 1 93 ? 11.016 0.649 -31.400 1.00 39.16 93 ALA A C 1
ATOM 712 O O . ALA A 1 93 ? 11.398 -0.176 -32.224 1.00 39.16 93 ALA A O 1
ATOM 713 N N . ASP A 1 94 ? 10.350 1.762 -31.749 1.00 40.28 94 ASP A N 1
ATOM 714 C CA . ASP A 1 94 ? 10.048 2.133 -33.145 1.00 40.28 94 ASP A CA 1
ATOM 715 C C . ASP A 1 94 ? 11.327 2.330 -33.988 1.00 40.28 94 ASP A C 1
ATOM 717 O O . ASP A 1 94 ? 11.340 2.006 -35.179 1.00 40.28 94 ASP A O 1
ATOM 721 N N . ALA A 1 95 ? 12.407 2.849 -33.390 1.00 44.31 95 ALA A N 1
ATOM 722 C CA . ALA A 1 95 ? 13.680 3.076 -34.078 1.00 44.31 95 ALA A CA 1
ATOM 723 C C . ALA A 1 95 ? 14.439 1.768 -34.374 1.00 44.31 95 ALA A C 1
ATOM 725 O O . ALA A 1 95 ? 15.111 1.677 -35.402 1.00 44.31 95 ALA A O 1
ATOM 726 N N . ASP A 1 96 ? 14.282 0.753 -33.519 1.00 39.09 96 ASP A N 1
ATOM 727 C CA . ASP A 1 96 ? 14.945 -0.550 -33.650 1.00 39.09 96 ASP A CA 1
ATOM 728 C C . ASP A 1 96 ? 14.125 -1.577 -34.461 1.00 39.09 96 ASP A C 1
ATOM 730 O O . ASP A 1 96 ? 14.661 -2.585 -34.934 1.00 39.09 96 ASP A O 1
ATOM 734 N N . THR A 1 97 ? 12.838 -1.315 -34.724 1.00 42.00 97 THR A N 1
ATOM 735 C CA . THR A 1 97 ? 11.991 -2.123 -35.622 1.00 42.00 97 THR A CA 1
ATOM 736 C C . THR A 1 97 ? 12.310 -1.926 -37.109 1.00 42.00 97 THR A C 1
ATOM 738 O O . THR A 1 97 ? 11.488 -1.467 -37.899 1.00 42.00 97 THR A O 1
ATOM 741 N N . VAL A 1 98 ? 13.503 -2.352 -37.528 1.00 41.00 98 VAL A N 1
ATOM 742 C CA . VAL A 1 98 ? 13.827 -2.627 -38.942 1.00 41.00 98 VAL A CA 1
ATOM 743 C C . VAL A 1 98 ? 13.874 -4.138 -39.228 1.00 41.00 98 VAL A C 1
ATOM 745 O O . VAL A 1 98 ? 13.912 -4.541 -40.389 1.00 41.00 98 VAL A O 1
ATOM 748 N N . GLN A 1 99 ? 13.774 -5.019 -38.220 1.00 36.81 99 GLN A N 1
ATOM 749 C CA . GLN A 1 99 ? 13.803 -6.472 -38.444 1.00 36.81 99 GLN A CA 1
ATOM 750 C C . GLN A 1 99 ? 12.765 -7.266 -37.624 1.00 36.81 99 GLN A C 1
ATOM 752 O O . GLN A 1 99 ? 12.946 -7.557 -36.451 1.00 36.81 99 GLN A O 1
ATOM 757 N N . GLY A 1 100 ? 11.711 -7.730 -38.306 1.00 37.19 100 GLY A N 1
ATOM 758 C CA . GLY A 1 100 ? 11.360 -9.160 -38.275 1.00 37.19 100 GLY A CA 1
ATOM 759 C C . GLY A 1 100 ? 10.160 -9.653 -37.459 1.00 37.19 100 GLY A C 1
ATOM 760 O O . GLY A 1 100 ? 9.548 -10.634 -37.870 1.00 37.19 100 GLY A O 1
ATOM 761 N N . THR A 1 101 ? 9.744 -9.009 -36.376 1.00 34.03 101 THR A N 1
ATOM 762 C CA . THR A 1 101 ? 8.559 -9.439 -35.600 1.00 34.03 101 THR A CA 1
ATOM 763 C C . THR A 1 101 ? 7.778 -8.212 -35.212 1.00 34.03 101 THR A C 1
ATOM 765 O O . THR A 1 101 ? 8.376 -7.340 -34.609 1.00 34.03 101 THR A O 1
ATOM 768 N N . LYS A 1 102 ? 6.492 -8.114 -35.571 1.00 37.91 102 LYS A N 1
ATOM 769 C CA . LYS A 1 102 ? 5.659 -6.923 -35.336 1.00 37.91 102 LYS A CA 1
ATOM 770 C C . LYS A 1 102 ? 5.458 -6.737 -33.818 1.00 37.91 102 LYS A C 1
ATOM 772 O O . LYS A 1 102 ? 4.576 -7.405 -33.271 1.00 37.91 102 LYS A O 1
ATOM 777 N N . PRO A 1 103 ? 6.251 -5.910 -33.108 1.00 41.81 103 PRO A N 1
ATOM 778 C CA . PRO A 1 103 ? 5.984 -5.624 -31.714 1.00 41.81 103 PRO A CA 1
ATOM 779 C C . PRO A 1 103 ? 4.865 -4.581 -31.697 1.00 41.81 103 PRO A C 1
ATOM 781 O O . PRO A 1 103 ? 4.477 -4.029 -32.732 1.00 41.81 103 PRO A O 1
ATOM 784 N N . TRP A 1 104 ? 4.307 -4.337 -30.523 1.00 38.59 104 TRP A N 1
ATOM 785 C CA . TRP A 1 104 ? 3.301 -3.302 -30.341 1.00 38.59 104 TRP A CA 1
ATOM 786 C C . TRP A 1 104 ? 3.848 -1.975 -30.869 1.00 38.59 104 TRP A C 1
ATOM 788 O O . TRP A 1 104 ? 4.924 -1.547 -30.453 1.00 38.59 104 TRP A O 1
ATOM 798 N N . SER A 1 105 ? 3.133 -1.348 -31.805 1.00 45.75 105 SER A N 1
ATOM 799 C CA . SER A 1 105 ? 3.549 -0.056 -32.345 1.00 45.75 105 SER A CA 1
ATOM 800 C C . SER A 1 105 ? 3.517 0.997 -31.239 1.00 45.75 105 SER A C 1
ATOM 802 O O . SER A 1 105 ? 2.794 0.851 -30.245 1.00 45.75 105 SER A O 1
ATOM 804 N N . ARG A 1 106 ? 4.224 2.116 -31.422 1.00 38.22 106 ARG A N 1
ATOM 805 C CA . ARG A 1 106 ? 4.068 3.283 -30.542 1.00 38.22 106 ARG A CA 1
ATOM 806 C C . ARG A 1 106 ? 2.604 3.669 -30.323 1.00 38.22 106 ARG A C 1
ATOM 808 O O . ARG A 1 106 ? 2.258 4.100 -29.228 1.00 38.22 106 ARG A O 1
ATOM 815 N N . ALA A 1 107 ? 1.741 3.491 -31.324 1.00 43.47 107 ALA A N 1
ATOM 816 C CA . ALA A 1 107 ? 0.310 3.735 -31.188 1.00 43.47 107 ALA A CA 1
ATOM 817 C C . ALA A 1 107 ? -0.378 2.713 -30.266 1.00 43.47 107 ALA A C 1
ATOM 819 O O . ALA A 1 107 ? -1.237 3.106 -29.487 1.00 43.47 107 ALA A O 1
ATOM 820 N N . ASP A 1 108 ? 0.010 1.437 -30.293 1.00 44.56 108 ASP A N 1
ATOM 821 C CA . ASP A 1 108 ? -0.563 0.391 -29.433 1.00 44.56 108 ASP A CA 1
ATOM 822 C C . ASP A 1 108 ? -0.151 0.583 -27.967 1.00 44.56 108 ASP A C 1
ATOM 824 O O . ASP A 1 108 ? -0.998 0.557 -27.077 1.00 44.56 108 ASP A O 1
ATOM 828 N N . LEU A 1 109 ? 1.131 0.872 -27.718 1.00 43.62 109 LEU A N 1
ATOM 829 C CA . LEU A 1 109 ? 1.649 1.205 -26.387 1.00 43.62 109 LEU A CA 1
ATOM 830 C C . LEU A 1 109 ? 1.064 2.517 -25.857 1.00 43.62 109 LEU A C 1
ATOM 832 O O . LEU A 1 109 ? 0.643 2.560 -24.707 1.00 43.62 109 LEU A O 1
ATOM 836 N N . GLN A 1 110 ? 0.979 3.567 -26.680 1.00 42.53 110 GLN A N 1
ATOM 837 C CA . GLN A 1 110 ? 0.372 4.842 -26.289 1.00 42.53 110 GLN A CA 1
ATOM 838 C C . GLN A 1 110 ? -1.120 4.682 -25.996 1.00 42.53 110 GLN A C 1
ATOM 840 O O . GLN A 1 110 ? -1.573 5.103 -24.941 1.00 42.53 110 GLN A O 1
ATOM 845 N N . ASN A 1 111 ? -1.875 4.022 -26.878 1.00 44.06 111 ASN A N 1
ATOM 846 C CA . ASN A 1 111 ? -3.299 3.771 -26.667 1.00 44.06 111 ASN A CA 1
ATOM 847 C C . ASN A 1 111 ? -3.544 2.909 -25.430 1.00 44.06 111 ASN A C 1
ATOM 849 O O . ASN A 1 111 ? -4.558 3.090 -24.764 1.00 44.06 111 ASN A O 1
ATOM 853 N N . TRP A 1 112 ? -2.635 1.988 -25.106 1.00 42.94 112 TRP A N 1
ATOM 854 C CA . TRP A 1 112 ? -2.761 1.117 -23.943 1.00 42.94 112 TRP A CA 1
ATOM 855 C C . TRP A 1 112 ? -2.303 1.788 -22.644 1.00 42.94 112 TRP A C 1
ATOM 857 O O . TRP A 1 112 ? -2.954 1.622 -21.618 1.00 42.94 112 TRP A O 1
ATOM 867 N N . VAL A 1 113 ? -1.246 2.604 -22.671 1.00 44.09 113 VAL A N 1
ATOM 868 C CA . VAL A 1 113 ? -0.853 3.489 -21.561 1.00 44.09 113 VAL A CA 1
ATOM 869 C C . VAL A 1 113 ? -1.968 4.495 -21.294 1.00 44.09 113 VAL A C 1
ATOM 871 O O . VAL A 1 113 ? -2.405 4.615 -20.156 1.00 44.09 113 VAL A O 1
ATOM 874 N N . ASP A 1 114 ? -2.519 5.120 -22.333 1.00 39.88 114 ASP A N 1
ATOM 875 C CA . ASP A 1 114 ? -3.675 6.009 -22.232 1.00 39.88 114 ASP A CA 1
ATOM 876 C C . ASP A 1 114 ? -4.915 5.254 -21.757 1.00 39.88 114 ASP A C 1
ATOM 878 O O . ASP A 1 114 ? -5.659 5.783 -20.939 1.00 39.88 114 ASP A O 1
ATOM 882 N N . ALA A 1 115 ? -5.131 4.010 -22.194 1.00 36.44 115 ALA A N 1
ATOM 883 C CA . ALA A 1 115 ? -6.196 3.158 -21.677 1.00 36.44 115 ALA A CA 1
ATOM 884 C C . ALA A 1 115 ? -5.962 2.779 -20.214 1.00 36.44 115 ALA A C 1
ATOM 886 O O . ALA A 1 115 ? -6.930 2.725 -19.482 1.00 36.44 115 ALA A O 1
ATOM 887 N N . THR A 1 116 ? -4.724 2.578 -19.760 1.00 38.94 116 THR A N 1
ATOM 888 C CA . THR A 1 116 ? -4.375 2.170 -18.387 1.00 38.94 116 THR A CA 1
ATOM 889 C C . THR A 1 116 ? -4.385 3.339 -17.410 1.00 38.94 116 THR A C 1
ATOM 891 O O . THR A 1 116 ? -4.850 3.198 -16.282 1.00 38.94 116 THR A O 1
ATOM 894 N N . ILE A 1 117 ? -3.986 4.525 -17.868 1.00 37.22 117 ILE A N 1
ATOM 895 C CA . ILE A 1 117 ? -4.258 5.803 -17.202 1.00 37.22 117 ILE A CA 1
ATOM 896 C C . ILE A 1 117 ? -5.778 6.013 -17.124 1.00 37.22 117 ILE A C 1
ATOM 898 O O . ILE A 1 117 ? -6.303 6.377 -16.074 1.00 37.22 117 ILE A O 1
ATOM 902 N N . ARG A 1 118 ? -6.511 5.715 -18.209 1.00 31.59 118 ARG A N 1
ATOM 903 C CA . ARG A 1 118 ? -7.980 5.780 -18.254 1.00 31.59 118 ARG A CA 1
ATOM 904 C C . ARG A 1 118 ? -8.683 4.616 -17.561 1.00 31.59 118 ARG A C 1
ATOM 906 O O . ARG A 1 118 ? -9.861 4.780 -17.308 1.00 31.59 118 ARG A O 1
ATOM 913 N N . LEU A 1 119 ? -8.026 3.508 -17.194 1.00 33.69 119 LEU A N 1
ATOM 914 C CA . LEU A 1 119 ? -8.611 2.363 -16.466 1.00 33.69 119 LEU A CA 1
ATOM 915 C C . LEU A 1 119 ? -8.966 2.736 -15.014 1.00 33.69 119 LEU A C 1
ATOM 917 O O . LEU A 1 119 ? -9.599 1.951 -14.313 1.00 33.69 119 LEU A O 1
ATOM 921 N N . GLN A 1 120 ? -8.652 3.964 -14.587 1.00 41.31 120 GLN A N 1
ATOM 922 C CA . GLN A 1 120 ? -9.297 4.622 -13.448 1.00 41.31 120 GLN A CA 1
ATOM 923 C C . GLN A 1 120 ? -10.765 5.037 -13.732 1.00 41.31 120 GLN A C 1
ATOM 925 O O . GLN A 1 120 ? -11.465 5.484 -12.826 1.00 41.31 120 GLN A O 1
ATOM 930 N N . ALA A 1 121 ? -11.263 4.832 -14.958 1.00 30.25 121 ALA A N 1
ATOM 931 C CA . ALA A 1 121 ? -12.659 4.909 -15.380 1.00 30.25 121 ALA A CA 1
ATOM 932 C C . ALA A 1 121 ? -12.989 3.735 -16.342 1.00 30.25 121 ALA A C 1
ATOM 934 O O . ALA A 1 121 ? -12.281 3.495 -17.320 1.00 30.25 121 ALA A O 1
ATOM 935 N N . PRO A 1 122 ? -14.059 2.958 -16.110 1.00 32.91 122 PRO A N 1
ATOM 936 C CA . PRO A 1 122 ? -14.291 1.725 -16.852 1.00 32.91 122 PRO A CA 1
ATOM 937 C C . PRO A 1 122 ? -14.775 2.044 -18.271 1.00 32.91 122 PRO A C 1
ATOM 939 O O . PRO A 1 122 ? -15.854 2.607 -18.448 1.00 32.91 122 PRO A O 1
ATOM 942 N N . ALA A 1 123 ? -14.010 1.651 -19.293 1.00 33.81 123 ALA A N 1
ATOM 943 C CA . ALA A 1 123 ? -14.524 1.601 -20.665 1.00 33.81 123 ALA A CA 1
ATOM 944 C C . ALA A 1 123 ? -14.273 0.258 -21.363 1.00 33.81 123 ALA A C 1
ATOM 946 O O . ALA A 1 123 ? -15.159 -0.197 -22.080 1.00 33.81 123 ALA A O 1
ATOM 947 N N . ARG A 1 124 ? -13.146 -0.430 -21.129 1.00 38.44 124 ARG A N 1
ATOM 948 C CA . ARG A 1 124 ? -12.935 -1.817 -21.586 1.00 38.44 124 ARG A CA 1
ATOM 949 C C . ARG A 1 124 ? -11.980 -2.559 -20.657 1.00 38.44 124 ARG A C 1
ATOM 951 O O . ARG A 1 124 ? -10.838 -2.141 -20.503 1.00 38.44 124 ARG A O 1
ATOM 958 N N . GLU A 1 125 ? -12.446 -3.659 -20.071 1.00 45.28 125 GLU A N 1
ATOM 959 C CA . GLU A 1 125 ? -11.561 -4.649 -19.453 1.00 45.28 125 GLU A CA 1
ATOM 960 C C . GLU A 1 125 ? -10.617 -5.208 -20.534 1.00 45.28 125 GLU A C 1
ATOM 962 O O . GLU A 1 125 ? -11.092 -5.549 -21.625 1.00 45.28 125 GLU A O 1
ATOM 967 N N . PRO A 1 126 ? -9.298 -5.289 -20.286 1.00 48.59 126 PRO A N 1
ATOM 968 C CA . PRO A 1 126 ? -8.394 -5.990 -21.192 1.00 48.59 126 PRO A CA 1
ATOM 969 C C . PRO A 1 126 ? -8.866 -7.441 -21.346 1.00 48.59 126 PRO A C 1
ATOM 971 O O . PRO A 1 126 ? -9.178 -8.109 -20.357 1.00 48.59 126 PRO A O 1
ATOM 974 N N . GLN A 1 127 ? -8.963 -7.932 -22.585 1.00 55.19 127 GLN A N 1
ATOM 975 C CA . GLN A 1 127 ? -9.440 -9.292 -22.828 1.00 55.19 127 GLN A CA 1
ATOM 976 C C . GLN A 1 127 ? -8.413 -10.294 -22.281 1.00 55.19 127 GLN A C 1
ATOM 978 O O . GLN A 1 127 ? -7.209 -10.114 -22.452 1.00 55.19 127 GLN A O 1
ATOM 983 N N .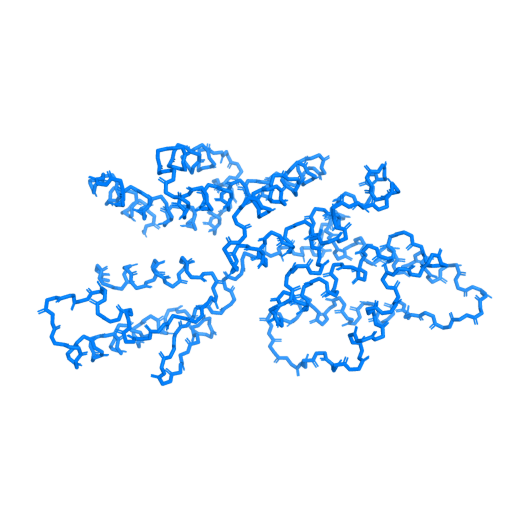 MET A 1 128 ? -8.871 -11.378 -21.640 1.00 49.03 128 MET A N 1
ATOM 984 C CA . MET A 1 128 ? -7.984 -12.398 -21.047 1.00 49.03 128 MET A CA 1
ATOM 985 C C . MET A 1 128 ? -6.905 -12.914 -22.017 1.00 49.03 128 MET A C 1
ATOM 987 O O . MET A 1 128 ? -5.792 -13.208 -21.588 1.00 49.03 128 MET A O 1
ATOM 991 N N . ALA A 1 129 ? -7.213 -13.005 -23.316 1.00 46.72 129 ALA A N 1
ATOM 992 C CA . ALA A 1 129 ? -6.280 -13.461 -24.348 1.00 46.72 129 ALA A CA 1
ATOM 993 C C . ALA A 1 129 ? -5.029 -12.566 -24.481 1.00 46.72 129 ALA A C 1
ATOM 995 O O . ALA A 1 129 ? -3.921 -13.077 -24.676 1.00 46.72 129 ALA A O 1
ATOM 996 N N . ASP A 1 130 ? -5.180 -11.252 -24.300 1.00 58.19 130 ASP A N 1
ATOM 997 C CA . ASP A 1 130 ? -4.073 -10.294 -24.377 1.00 58.19 130 ASP A CA 1
ATOM 998 C C . ASP A 1 130 ? -3.119 -10.478 -23.187 1.00 58.19 130 ASP A C 1
ATOM 1000 O O . ASP A 1 130 ? -1.897 -10.471 -23.342 1.00 58.19 130 ASP A O 1
ATOM 1004 N N . MET A 1 131 ? -3.669 -10.754 -22.000 1.00 60.09 131 MET A N 1
ATOM 1005 C CA . MET A 1 131 ? -2.884 -10.953 -20.779 1.00 60.09 131 MET A CA 1
ATOM 1006 C C . MET A 1 131 ? -2.078 -12.256 -20.786 1.00 60.09 131 MET A C 1
ATOM 1008 O O . MET A 1 131 ? -0.941 -12.263 -20.316 1.00 60.09 131 MET A O 1
ATOM 1012 N N . PHE A 1 132 ? -2.611 -13.345 -21.353 1.00 59.88 132 PHE A N 1
ATOM 1013 C CA . PHE A 1 132 ? -1.842 -14.587 -21.524 1.00 59.88 132 PHE A CA 1
ATOM 1014 C C . PHE A 1 132 ? -0.666 -14.410 -22.487 1.00 59.88 132 PHE A C 1
ATOM 1016 O O . PHE A 1 132 ? 0.420 -14.931 -22.232 1.00 59.88 132 PHE A O 1
ATOM 1023 N N . THR A 1 133 ? -0.867 -13.636 -23.555 1.00 66.56 133 THR A N 1
ATOM 1024 C CA . THR A 1 133 ? 0.189 -13.314 -24.522 1.00 66.56 133 THR A CA 1
ATOM 1025 C C . THR A 1 133 ? 1.301 -12.500 -23.858 1.00 66.56 133 THR A C 1
ATOM 1027 O O . THR A 1 133 ? 2.470 -12.879 -23.928 1.00 66.56 133 THR A O 1
ATOM 1030 N N . LEU A 1 134 ? 0.939 -11.445 -23.119 1.00 60.72 134 LEU A N 1
ATOM 1031 C CA . LEU A 1 134 ? 1.887 -10.627 -22.352 1.00 60.72 134 LEU A CA 1
ATOM 1032 C C . LEU A 1 134 ? 2.627 -11.446 -21.285 1.00 60.72 134 LEU A C 1
ATOM 1034 O O . LEU A 1 134 ? 3.839 -11.319 -21.119 1.00 60.72 134 LEU A O 1
ATOM 1038 N N . ARG A 1 135 ? 1.930 -12.358 -20.597 1.00 66.38 135 ARG A N 1
ATOM 1039 C CA . ARG A 1 135 ? 2.551 -13.257 -19.615 1.00 66.38 135 ARG A CA 1
ATOM 1040 C C . ARG A 1 135 ? 3.602 -14.179 -20.243 1.00 66.38 135 ARG A C 1
ATOM 1042 O O . ARG A 1 135 ? 4.576 -14.502 -19.568 1.00 66.38 135 ARG A O 1
ATOM 1049 N N . GLY A 1 136 ? 3.445 -14.572 -21.508 1.00 72.00 136 GLY A N 1
ATOM 1050 C CA . GLY A 1 136 ? 4.459 -15.331 -22.252 1.00 72.00 136 GLY A CA 1
ATOM 1051 C C . GLY A 1 136 ? 5.716 -14.518 -22.591 1.00 72.00 136 GLY A C 1
ATOM 1052 O O . GLY A 1 136 ? 6.816 -15.057 -22.577 1.00 72.00 136 GLY A O 1
ATOM 1053 N N . GLN A 1 137 ? 5.570 -13.212 -22.820 1.00 71.00 137 GLN A N 1
ATOM 1054 C CA . GLN A 1 137 ? 6.666 -12.292 -23.180 1.00 71.00 137 GLN A CA 1
ATOM 1055 C C . GLN A 1 137 ? 7.506 -11.838 -21.981 1.00 71.00 137 GLN A C 1
ATOM 1057 O O . GLN A 1 137 ? 8.598 -11.292 -22.107 1.00 71.00 137 GLN A O 1
ATOM 1062 N N . CYS A 1 138 ? 6.987 -12.065 -20.786 1.00 71.75 138 CYS A N 1
ATOM 1063 C CA . CYS A 1 138 ? 7.538 -11.582 -19.536 1.00 71.75 138 CYS A CA 1
ATOM 1064 C C . CYS A 1 138 ? 8.952 -12.133 -19.226 1.00 71.75 138 CYS A C 1
ATOM 1066 O O . CYS A 1 138 ? 9.689 -11.501 -18.463 1.00 71.75 138 CYS A O 1
ATOM 1068 N N . ASP A 1 139 ? 9.310 -13.290 -19.797 1.00 78.19 139 ASP A N 1
ATOM 1069 C CA . ASP A 1 139 ? 10.626 -13.948 -19.684 1.00 78.19 139 ASP A CA 1
ATOM 1070 C C . ASP A 1 139 ? 11.363 -14.053 -21.032 1.00 78.19 139 ASP A C 1
ATOM 1072 O O . ASP A 1 139 ? 12.394 -14.714 -21.116 1.00 78.19 139 ASP A O 1
ATOM 1076 N N . ASP A 1 140 ? 10.856 -13.413 -22.090 1.00 74.00 140 ASP A N 1
ATOM 1077 C CA . ASP A 1 140 ? 11.447 -13.509 -23.425 1.00 74.00 140 ASP A CA 1
ATOM 1078 C C . ASP A 1 140 ? 12.744 -12.695 -23.503 1.00 74.00 140 ASP A C 1
ATOM 1080 O O . ASP A 1 140 ? 12.733 -11.471 -23.608 1.00 74.00 140 ASP A O 1
ATOM 1084 N N . GLU A 1 141 ? 13.884 -13.380 -23.424 1.00 76.69 141 GLU A N 1
ATOM 1085 C CA . GLU A 1 141 ? 15.211 -12.761 -23.452 1.00 76.69 141 GLU A CA 1
ATOM 1086 C C . GLU A 1 141 ? 15.551 -12.064 -24.775 1.00 76.69 141 GLU A C 1
ATOM 1088 O O . GLU A 1 141 ? 16.515 -11.299 -24.805 1.00 76.69 141 GLU A O 1
ATOM 1093 N N . GLN A 1 142 ? 14.771 -12.284 -25.841 1.00 69.75 142 GLN A N 1
ATOM 1094 C CA . GLN A 1 142 ? 14.914 -11.538 -27.094 1.00 69.75 142 GLN A CA 1
ATOM 1095 C C . GLN A 1 142 ? 14.358 -10.115 -26.984 1.00 69.75 142 GLN A C 1
ATOM 1097 O O . GLN A 1 142 ? 14.707 -9.256 -27.792 1.00 69.75 142 GLN A O 1
ATOM 1102 N N . LEU A 1 143 ? 13.511 -9.855 -25.985 1.00 59.00 143 LEU A N 1
ATOM 1103 C CA . LEU A 1 143 ? 12.962 -8.537 -25.716 1.00 59.00 143 LEU A CA 1
ATOM 1104 C C . LEU A 1 143 ? 13.900 -7.725 -24.828 1.00 59.00 143 LEU A C 1
ATOM 1106 O O . LEU A 1 143 ? 14.525 -8.224 -23.883 1.00 59.00 143 LEU A O 1
ATOM 1110 N N . ASP A 1 144 ? 13.925 -6.425 -25.099 1.00 59.28 144 ASP A N 1
ATOM 1111 C CA . ASP A 1 144 ? 14.708 -5.486 -24.318 1.00 59.28 144 ASP A CA 1
ATOM 1112 C C . ASP A 1 144 ? 14.322 -5.510 -22.821 1.00 59.28 144 ASP A C 1
ATOM 1114 O O . ASP A 1 144 ? 13.187 -5.814 -22.429 1.00 59.28 144 ASP A O 1
ATOM 1118 N N . ALA A 1 145 ? 15.300 -5.241 -21.953 1.00 62.56 145 ALA A N 1
ATOM 1119 C CA . ALA A 1 145 ? 15.109 -5.273 -20.507 1.00 62.56 145 ALA A CA 1
ATOM 1120 C C . ALA A 1 145 ? 14.066 -4.254 -20.021 1.00 62.56 145 ALA A C 1
ATOM 1122 O O . ALA A 1 145 ? 13.315 -4.579 -19.092 1.00 62.56 145 ALA A O 1
ATOM 1123 N N . GLU A 1 146 ? 13.995 -3.079 -20.657 1.00 56.38 146 GLU A N 1
ATOM 1124 C CA . GLU A 1 146 ? 13.015 -2.029 -20.374 1.00 56.38 146 GLU A CA 1
ATOM 1125 C C . GLU A 1 146 ? 11.601 -2.517 -20.731 1.00 56.38 146 GLU A C 1
ATOM 1127 O O . GLU A 1 146 ? 10.686 -2.454 -19.901 1.00 56.38 146 GLU A O 1
ATOM 1132 N N . TYR A 1 147 ? 11.438 -3.122 -21.913 1.00 58.38 147 T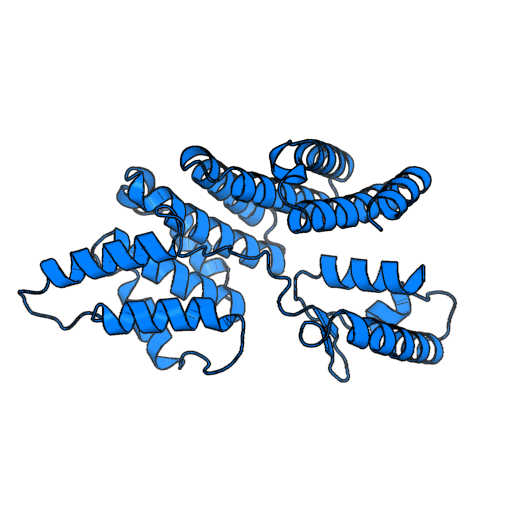YR A N 1
ATOM 1133 C CA . TYR A 1 147 ? 10.162 -3.696 -22.352 1.00 58.38 147 TYR A CA 1
ATOM 1134 C C . TYR A 1 147 ? 9.700 -4.842 -21.447 1.00 58.38 147 TYR A C 1
ATOM 1136 O O . TYR A 1 147 ? 8.554 -4.860 -20.993 1.00 58.38 147 TYR A O 1
ATOM 1144 N N . ARG A 1 148 ? 10.596 -5.778 -21.111 1.00 66.69 148 ARG A N 1
ATOM 1145 C CA . ARG A 1 148 ? 10.264 -6.878 -20.196 1.00 66.69 148 ARG A CA 1
ATOM 1146 C C . ARG A 1 148 ? 9.806 -6.364 -18.842 1.00 66.69 148 ARG A C 1
ATOM 1148 O O . ARG A 1 148 ? 8.816 -6.871 -18.316 1.00 66.69 148 ARG A O 1
ATOM 1155 N N . LEU A 1 149 ? 10.497 -5.383 -18.263 1.00 62.25 149 LEU A N 1
ATOM 1156 C CA . LEU A 1 149 ? 10.116 -4.832 -16.964 1.00 62.25 149 LEU A CA 1
ATOM 1157 C C . LEU A 1 149 ? 8.738 -4.166 -17.022 1.00 62.25 149 LEU A C 1
ATOM 1159 O O . LEU A 1 149 ? 7.922 -4.376 -16.124 1.00 62.25 149 LEU A O 1
ATOM 1163 N N . LEU A 1 150 ? 8.448 -3.440 -18.104 1.00 60.25 150 LEU A N 1
ATOM 1164 C CA . LEU A 1 150 ? 7.126 -2.875 -18.333 1.00 60.25 150 LEU A CA 1
ATOM 1165 C C . LEU A 1 150 ? 6.061 -3.974 -18.370 1.00 60.25 150 LEU A C 1
ATOM 1167 O O . LEU A 1 150 ? 5.149 -3.939 -17.549 1.00 60.25 150 LEU A O 1
ATOM 1171 N N . VAL A 1 151 ? 6.208 -4.988 -19.231 1.00 61.12 151 VAL A N 1
ATOM 1172 C CA . VAL A 1 151 ? 5.267 -6.123 -19.325 1.00 61.12 151 VAL A CA 1
ATOM 1173 C C . VAL A 1 151 ? 5.076 -6.798 -17.961 1.00 61.12 151 VAL A C 1
ATOM 1175 O O . VAL A 1 151 ? 3.953 -7.126 -17.583 1.00 61.12 151 VAL A O 1
ATOM 1178 N N . ASN A 1 152 ? 6.144 -6.918 -17.168 1.00 72.25 152 ASN A N 1
ATOM 1179 C CA . ASN A 1 152 ? 6.077 -7.435 -15.803 1.00 72.25 152 ASN A CA 1
ATOM 1180 C C . ASN A 1 152 ? 5.225 -6.572 -14.863 1.00 72.25 152 ASN A C 1
ATOM 1182 O O . ASN A 1 152 ? 4.458 -7.127 -14.077 1.00 72.25 152 ASN A O 1
ATOM 1186 N N . CYS A 1 153 ? 5.315 -5.242 -14.941 1.00 62.78 153 CYS A N 1
ATOM 1187 C CA . CYS A 1 153 ? 4.422 -4.343 -14.203 1.00 62.78 153 CYS A CA 1
ATOM 1188 C C . CYS A 1 153 ? 2.959 -4.555 -14.605 1.00 62.78 153 CYS A C 1
ATOM 1190 O O . CYS A 1 153 ? 2.091 -4.611 -13.735 1.00 62.78 153 CYS A O 1
ATOM 1192 N N . LEU A 1 154 ? 2.686 -4.714 -15.903 1.00 60.94 154 LEU A N 1
ATOM 1193 C CA . LEU A 1 154 ? 1.320 -4.852 -16.420 1.00 60.94 154 LEU A CA 1
ATOM 1194 C C . LEU A 1 154 ? 0.689 -6.177 -15.994 1.00 60.94 154 LEU A C 1
ATOM 1196 O O . LEU A 1 154 ? -0.399 -6.199 -15.416 1.00 60.94 154 LEU A O 1
ATOM 1200 N N . VAL A 1 155 ? 1.405 -7.280 -16.229 1.00 65.25 155 VAL A N 1
ATOM 1201 C CA . VAL A 1 155 ? 0.986 -8.617 -15.799 1.00 65.25 155 VAL A CA 1
ATOM 1202 C C . VAL A 1 155 ? 0.871 -8.650 -14.281 1.00 65.25 155 VAL A C 1
ATOM 1204 O O . VAL A 1 155 ? -0.150 -9.087 -13.767 1.00 65.25 155 VAL A O 1
ATOM 1207 N N . GLY A 1 156 ? 1.842 -8.097 -13.553 1.00 66.12 156 GLY A N 1
ATOM 1208 C CA . GLY A 1 156 ? 1.797 -8.016 -12.095 1.00 66.12 156 GLY A CA 1
ATOM 1209 C C . GLY A 1 156 ? 0.554 -7.292 -11.583 1.00 66.12 156 GLY A C 1
ATOM 1210 O O . GLY A 1 156 ? -0.104 -7.788 -10.669 1.00 66.12 156 GLY A O 1
ATOM 1211 N N . TYR A 1 157 ? 0.197 -6.152 -12.179 1.00 65.31 157 TYR A N 1
ATOM 1212 C CA . TYR A 1 157 ? -0.996 -5.399 -11.795 1.00 65.31 157 TYR A CA 1
ATOM 1213 C C . TYR A 1 157 ? -2.268 -6.220 -12.017 1.00 65.31 157 TYR A C 1
ATOM 1215 O O . TYR A 1 157 ? -3.084 -6.353 -11.103 1.00 65.31 157 TYR A O 1
ATOM 1223 N N . TRP A 1 158 ? -2.413 -6.817 -13.202 1.00 67.00 158 TRP A N 1
ATOM 1224 C CA . TRP A 1 158 ? -3.557 -7.663 -13.532 1.00 67.00 158 TRP A CA 1
ATOM 1225 C C . TRP A 1 158 ? -3.659 -8.877 -12.603 1.00 67.00 158 TRP A C 1
ATOM 1227 O O . TRP A 1 158 ? -4.712 -9.110 -12.014 1.00 67.00 158 TRP A O 1
ATOM 1237 N N . GLU A 1 159 ? -2.556 -9.594 -12.385 1.00 70.81 159 GLU A N 1
ATOM 1238 C CA . GLU A 1 159 ? -2.503 -10.749 -11.486 1.00 70.81 159 GLU A CA 1
ATOM 1239 C C . GLU A 1 159 ? -2.896 -10.353 -10.056 1.00 70.81 159 GLU A C 1
ATOM 1241 O O . GLU A 1 159 ? -3.636 -11.074 -9.394 1.00 70.81 159 GLU A O 1
ATOM 1246 N N . VAL A 1 160 ? -2.482 -9.181 -9.561 1.00 66.88 160 VAL A N 1
ATOM 1247 C CA . VAL A 1 160 ? -2.914 -8.692 -8.240 1.00 66.88 160 VAL A CA 1
ATOM 1248 C C . VAL A 1 160 ? -4.429 -8.483 -8.173 1.00 66.88 160 VAL A C 1
ATOM 1250 O O . VAL A 1 160 ? -5.029 -8.874 -7.166 1.00 66.88 160 VAL A O 1
ATOM 1253 N N . GLN A 1 161 ? -5.052 -7.941 -9.226 1.00 65.25 161 GLN A N 1
ATOM 1254 C CA . GLN A 1 161 ? -6.514 -7.793 -9.308 1.00 65.25 161 GLN A CA 1
ATOM 1255 C C . GLN A 1 161 ? -7.229 -9.149 -9.373 1.00 65.25 161 GLN A C 1
ATOM 1257 O O . GLN A 1 161 ? -8.254 -9.330 -8.724 1.00 65.25 161 GLN A O 1
ATOM 1262 N N . GLN A 1 162 ? -6.646 -10.130 -10.068 1.00 68.69 162 GLN A N 1
ATOM 1263 C CA . GLN A 1 162 ? -7.158 -11.507 -10.139 1.00 68.69 162 GLN A CA 1
ATOM 1264 C C . GLN A 1 162 ? -6.843 -12.345 -8.895 1.00 68.69 162 GLN A C 1
ATOM 1266 O O . GLN A 1 162 ? -7.194 -13.520 -8.801 1.00 68.69 162 GLN A O 1
ATOM 1271 N N . GLY A 1 163 ? -6.144 -11.769 -7.923 1.00 65.81 163 GLY A N 1
ATOM 1272 C CA . GLY A 1 163 ? -5.792 -12.471 -6.712 1.00 65.81 163 GLY A CA 1
ATOM 1273 C C . GLY A 1 163 ? -4.641 -13.486 -6.851 1.00 65.81 163 GLY A C 1
ATOM 1274 O O . GLY A 1 163 ? -4.591 -14.493 -6.143 1.00 65.81 163 GLY A O 1
ATOM 1275 N N . GLN A 1 164 ? -3.655 -13.189 -7.684 1.00 74.56 164 GLN A N 1
ATOM 1276 C CA . GLN A 1 164 ? -2.449 -13.988 -7.910 1.00 74.56 164 GLN A CA 1
ATOM 1277 C C . GLN A 1 164 ? -1.162 -13.211 -7.571 1.00 74.56 164 GLN A C 1
ATOM 1279 O O . GLN A 1 164 ? -0.142 -13.309 -8.249 1.00 74.56 164 GLN A O 1
ATOM 1284 N N . ALA A 1 165 ? -1.161 -12.457 -6.467 1.00 70.81 165 ALA A N 1
ATOM 1285 C CA . ALA A 1 165 ? -0.037 -11.585 -6.084 1.00 70.81 165 ALA A CA 1
ATOM 1286 C C . ALA A 1 165 ? 1.324 -12.282 -5.881 1.00 70.81 165 ALA A C 1
ATOM 1288 O O . ALA A 1 165 ? 2.367 -11.629 -5.914 1.00 70.81 165 ALA A O 1
ATOM 1289 N N . LEU A 1 166 ? 1.336 -13.602 -5.666 1.00 77.50 166 LEU A N 1
ATOM 1290 C CA . LEU A 1 166 ? 2.576 -14.366 -5.512 1.00 77.50 166 LEU A CA 1
ATOM 1291 C C . LEU A 1 166 ? 3.408 -14.399 -6.799 1.00 77.50 166 LEU A C 1
ATOM 1293 O O . LEU A 1 166 ? 4.624 -14.554 -6.713 1.00 77.50 166 LEU A O 1
ATOM 1297 N N . TRP A 1 167 ? 2.783 -14.217 -7.966 1.00 82.56 167 TRP A N 1
ATOM 1298 C CA . TRP A 1 167 ? 3.479 -14.216 -9.250 1.00 82.56 167 TRP A CA 1
ATOM 1299 C C . TRP A 1 167 ? 4.521 -13.091 -9.331 1.00 82.56 167 TRP A C 1
ATOM 1301 O O . TRP A 1 167 ? 5.700 -13.356 -9.565 1.00 82.56 167 TRP A O 1
ATOM 1311 N N . ALA A 1 168 ? 4.119 -11.848 -9.041 1.00 76.50 168 ALA A N 1
ATOM 1312 C CA . ALA A 1 168 ? 5.020 -10.694 -9.107 1.00 76.50 168 ALA A CA 1
ATOM 1313 C C . ALA A 1 168 ? 6.164 -10.824 -8.088 1.00 76.50 168 ALA A C 1
ATOM 1315 O O . ALA A 1 168 ? 7.330 -10.580 -8.400 1.00 76.50 168 ALA A O 1
ATOM 1316 N N . TRP A 1 169 ? 5.851 -11.309 -6.883 1.00 82.75 169 TRP A N 1
ATOM 1317 C CA . TRP A 1 169 ? 6.852 -11.574 -5.851 1.00 82.75 169 TRP A CA 1
ATOM 1318 C C . TRP A 1 169 ? 7.894 -12.623 -6.267 1.00 82.75 169 TRP A C 1
ATOM 1320 O O . TRP A 1 169 ? 9.087 -12.432 -6.035 1.00 82.75 169 TRP A O 1
ATOM 1330 N N . GLN A 1 170 ? 7.474 -13.732 -6.885 1.00 86.62 170 GLN A N 1
ATOM 1331 C CA . GLN A 1 170 ? 8.395 -14.797 -7.303 1.00 86.62 170 GLN A CA 1
ATOM 1332 C C . GLN A 1 170 ? 9.479 -14.280 -8.251 1.00 86.62 170 GLN A C 1
ATOM 1334 O O . GLN A 1 170 ? 10.639 -14.681 -8.129 1.00 86.62 170 GLN A O 1
ATOM 1339 N N . ARG A 1 171 ? 9.120 -13.345 -9.132 1.00 82.00 171 ARG A N 1
ATOM 1340 C CA . ARG A 1 171 ? 10.049 -12.696 -10.062 1.00 82.00 171 ARG A CA 1
ATOM 1341 C C . ARG A 1 171 ? 10.996 -11.733 -9.362 1.00 82.00 171 ARG A C 1
ATOM 1343 O O . ARG A 1 171 ? 12.204 -11.771 -9.576 1.00 82.00 171 ARG A O 1
ATOM 1350 N N . LEU A 1 172 ? 10.460 -10.936 -8.445 1.00 85.94 172 LEU A N 1
ATOM 1351 C CA . LEU A 1 172 ? 11.235 -9.986 -7.650 1.00 85.94 172 LEU A CA 1
ATOM 1352 C C . LEU A 1 172 ? 12.164 -10.647 -6.622 1.00 85.94 172 LEU A C 1
ATOM 1354 O O . LEU A 1 172 ? 13.055 -9.985 -6.097 1.00 85.94 172 LEU A O 1
ATOM 1358 N N . ARG A 1 173 ? 12.008 -11.948 -6.340 1.00 84.69 173 ARG A N 1
ATOM 1359 C CA . ARG A 1 173 ? 12.933 -12.688 -5.465 1.00 84.69 173 ARG A CA 1
ATOM 1360 C C . ARG A 1 173 ? 14.325 -12.834 -6.085 1.00 84.69 173 ARG A C 1
ATOM 1362 O O . ARG A 1 173 ? 15.310 -12.952 -5.359 1.00 84.69 173 ARG A O 1
ATOM 1369 N N . LYS A 1 174 ? 14.398 -12.888 -7.415 1.00 83.81 174 LYS A N 1
ATOM 1370 C CA . LYS A 1 174 ? 15.639 -12.978 -8.193 1.00 83.81 174 LYS A CA 1
ATOM 1371 C C . LYS A 1 174 ? 15.480 -12.153 -9.474 1.00 83.81 174 LYS A C 1
ATOM 1373 O O . LYS A 1 174 ? 15.383 -12.739 -10.552 1.00 83.81 174 LYS A O 1
ATOM 1378 N N . PRO A 1 175 ? 15.412 -10.816 -9.365 1.00 83.62 175 PRO A N 1
ATOM 1379 C CA . PRO A 1 175 ? 15.223 -9.983 -10.536 1.00 83.62 175 PRO A CA 1
ATOM 1380 C C . PRO A 1 175 ? 16.462 -10.096 -11.440 1.00 83.62 175 PRO A C 1
ATOM 1382 O O . PRO A 1 175 ? 17.581 -10.252 -10.930 1.00 83.62 175 PRO A O 1
ATOM 1385 N N . PRO A 1 176 ? 16.297 -10.019 -12.771 1.00 83.69 176 PRO A N 1
ATOM 1386 C CA . PRO A 1 176 ? 17.409 -9.872 -13.699 1.00 83.69 176 PRO A CA 1
ATOM 1387 C C . PRO A 1 176 ? 18.379 -8.780 -13.237 1.00 83.69 176 PRO A C 1
ATOM 1389 O O . PRO A 1 176 ? 17.958 -7.687 -12.861 1.00 83.69 176 PRO A O 1
ATOM 1392 N N . ARG A 1 177 ? 19.690 -9.056 -13.287 1.00 84.50 177 ARG A N 1
ATOM 1393 C CA . ARG A 1 177 ? 20.723 -8.103 -12.829 1.00 84.50 177 ARG A CA 1
ATOM 1394 C C . ARG A 1 177 ? 20.608 -6.742 -13.514 1.00 84.50 177 ARG A C 1
ATOM 1396 O O . ARG A 1 177 ? 20.816 -5.726 -12.864 1.00 84.50 177 ARG A O 1
ATOM 1403 N N . VAL A 1 178 ? 20.243 -6.732 -14.796 1.00 78.25 178 VAL A N 1
ATOM 1404 C CA . VAL A 1 178 ? 20.050 -5.504 -15.579 1.00 78.25 178 VAL A CA 1
ATOM 1405 C C . VAL A 1 178 ? 19.010 -4.570 -14.951 1.00 78.25 178 VAL A C 1
ATOM 1407 O O . VAL A 1 178 ? 19.249 -3.373 -14.881 1.00 78.25 178 VAL A O 1
ATOM 1410 N N . TRP A 1 179 ? 17.930 -5.101 -14.363 1.00 80.62 179 TRP A N 1
ATOM 1411 C CA . TRP A 1 179 ? 16.912 -4.281 -13.694 1.00 80.62 179 TRP A CA 1
ATOM 1412 C C . TRP A 1 179 ? 17.436 -3.578 -12.440 1.00 80.62 179 TRP A C 1
ATOM 1414 O O . TRP A 1 179 ? 16.937 -2.520 -12.080 1.00 80.62 179 TRP A O 1
ATOM 1424 N N . LEU A 1 180 ? 18.421 -4.167 -11.756 1.00 82.62 180 LEU A N 1
ATOM 1425 C CA . LEU A 1 180 ? 18.978 -3.615 -10.517 1.00 82.62 180 LEU A CA 1
ATOM 1426 C C . LEU A 1 180 ? 20.064 -2.565 -10.756 1.00 82.62 180 LEU A C 1
ATOM 1428 O O . LEU A 1 180 ? 20.322 -1.756 -9.868 1.00 82.62 180 LEU A O 1
ATOM 1432 N N . HIS A 1 181 ? 20.744 -2.629 -11.900 1.00 81.50 181 HIS A N 1
ATOM 1433 C CA . HIS A 1 181 ? 21.923 -1.809 -12.174 1.00 81.50 181 HIS A CA 1
ATOM 1434 C C . HIS A 1 181 ? 21.665 -0.670 -13.150 1.00 81.50 181 HIS A C 1
ATOM 1436 O O . HIS A 1 181 ? 22.466 0.259 -13.173 1.00 81.50 181 HIS A O 1
ATOM 1442 N N . ASP A 1 182 ? 20.583 -0.726 -13.924 1.00 75.56 182 ASP A N 1
ATOM 1443 C CA . ASP A 1 182 ? 20.189 0.364 -14.806 1.00 75.56 182 ASP A CA 1
ATOM 1444 C C . ASP A 1 182 ? 19.337 1.396 -14.041 1.00 75.56 182 ASP A C 1
ATOM 1446 O O . ASP A 1 182 ? 18.199 1.096 -13.660 1.00 75.56 182 ASP A O 1
ATOM 1450 N N . PRO A 1 183 ? 19.845 2.622 -13.806 1.00 72.25 183 PRO A N 1
ATOM 1451 C CA . PRO A 1 183 ? 19.084 3.661 -13.121 1.00 72.25 183 PRO A CA 1
ATOM 1452 C C . PRO A 1 183 ? 17.799 4.048 -13.862 1.00 72.25 183 PRO A C 1
ATOM 1454 O O . PRO A 1 183 ? 16.818 4.401 -13.208 1.00 72.25 183 PRO A O 1
ATOM 1457 N N . ALA A 1 184 ? 17.769 3.944 -15.198 1.00 68.31 184 ALA A N 1
ATOM 1458 C CA . ALA A 1 184 ? 16.594 4.285 -16.001 1.00 68.31 184 ALA A CA 1
ATOM 1459 C C . ALA A 1 184 ? 15.412 3.345 -15.714 1.00 68.31 184 ALA A C 1
ATOM 1461 O O . ALA A 1 184 ? 14.253 3.749 -15.805 1.00 68.31 184 ALA A O 1
ATOM 1462 N N . LEU A 1 185 ? 15.703 2.115 -15.282 1.00 70.88 185 LEU A N 1
ATOM 1463 C CA . LEU A 1 185 ? 14.707 1.113 -14.908 1.00 70.88 185 LEU A CA 1
ATOM 1464 C C . LEU A 1 185 ? 14.199 1.255 -13.472 1.00 70.88 185 LEU A C 1
ATOM 1466 O O . LEU A 1 185 ? 13.187 0.646 -13.113 1.00 70.88 185 LEU A O 1
ATOM 1470 N N . GLY A 1 186 ? 14.868 2.061 -12.646 1.00 73.81 186 GLY A N 1
ATOM 1471 C CA . GLY A 1 186 ? 14.569 2.218 -11.224 1.00 73.81 186 GLY A CA 1
ATOM 1472 C C . GLY A 1 186 ? 13.094 2.522 -10.918 1.00 73.81 186 GLY A C 1
ATOM 1473 O O . GLY A 1 186 ? 12.510 1.821 -10.089 1.00 73.81 186 GLY A O 1
ATOM 1474 N N . PRO A 1 187 ? 12.449 3.498 -11.587 1.00 75.12 187 PRO A N 1
ATOM 1475 C CA . PRO A 1 187 ? 11.039 3.826 -11.361 1.00 75.12 187 PRO A CA 1
ATOM 1476 C C . PRO A 1 187 ? 10.070 2.687 -11.702 1.00 75.12 187 PRO A C 1
ATOM 1478 O O . PRO A 1 187 ? 9.132 2.427 -10.947 1.00 75.12 187 PRO A O 1
ATOM 1481 N N . ALA A 1 188 ? 10.295 1.988 -12.817 1.00 72.75 188 ALA A N 1
ATOM 1482 C CA . ALA A 1 188 ? 9.468 0.852 -13.216 1.00 72.75 188 ALA A CA 1
ATOM 1483 C C . ALA A 1 188 ? 9.668 -0.339 -12.266 1.00 72.75 188 ALA A C 1
ATOM 1485 O O . ALA A 1 188 ? 8.705 -0.999 -11.877 1.00 72.75 188 ALA A O 1
ATOM 1486 N N . LEU A 1 189 ? 10.902 -0.568 -11.810 1.00 80.12 189 LEU A N 1
ATOM 1487 C CA . LEU A 1 189 ? 11.194 -1.606 -10.828 1.00 80.12 189 LEU A CA 1
ATOM 1488 C C . LEU A 1 189 ? 10.549 -1.290 -9.472 1.00 80.12 189 LEU A C 1
ATOM 1490 O O . LEU A 1 189 ? 9.972 -2.183 -8.850 1.00 80.12 189 LEU A O 1
ATOM 1494 N N . ALA A 1 190 ? 10.592 -0.026 -9.035 1.00 80.75 190 ALA A N 1
ATOM 1495 C CA . ALA A 1 190 ? 9.909 0.438 -7.828 1.00 80.75 190 ALA A CA 1
ATOM 1496 C C . ALA A 1 190 ? 8.405 0.153 -7.898 1.00 80.75 190 ALA A C 1
ATOM 1498 O O . ALA A 1 190 ? 7.831 -0.382 -6.949 1.00 80.75 190 ALA A O 1
ATOM 1499 N N . LEU A 1 191 ? 7.784 0.431 -9.047 1.00 79.62 191 LEU A N 1
ATOM 1500 C CA . LEU A 1 191 ? 6.375 0.141 -9.278 1.00 79.62 191 LEU A CA 1
ATOM 1501 C C . LEU A 1 191 ? 6.070 -1.360 -9.205 1.00 79.62 191 LEU A C 1
ATOM 1503 O O . LEU A 1 191 ? 5.085 -1.744 -8.579 1.00 79.62 191 LEU A O 1
ATOM 1507 N N . LEU A 1 192 ? 6.902 -2.220 -9.801 1.00 79.81 192 LEU A N 1
ATOM 1508 C CA . LEU A 1 192 ? 6.699 -3.670 -9.735 1.00 79.81 192 LEU A CA 1
ATOM 1509 C C . LEU A 1 192 ? 6.748 -4.180 -8.287 1.00 79.81 192 LEU A C 1
ATOM 1511 O O . LEU A 1 192 ? 5.896 -4.975 -7.881 1.00 79.81 192 LEU A O 1
ATOM 1515 N N . PHE A 1 193 ? 7.705 -3.688 -7.492 1.00 87.38 193 PHE A N 1
ATOM 1516 C CA . PHE A 1 193 ? 7.762 -3.960 -6.054 1.00 87.38 193 PHE A CA 1
ATOM 1517 C C . PHE A 1 193 ? 6.522 -3.430 -5.327 1.00 87.38 193 PHE A C 1
ATOM 1519 O O . PHE A 1 193 ? 5.938 -4.154 -4.526 1.00 87.38 193 PHE A O 1
ATOM 1526 N N . GLU A 1 194 ? 6.067 -2.211 -5.617 1.00 86.62 194 GLU A N 1
ATOM 1527 C CA . GLU A 1 194 ? 4.850 -1.659 -5.018 1.00 86.62 194 GLU A CA 1
ATOM 1528 C C . GLU A 1 194 ? 3.608 -2.510 -5.339 1.00 86.62 194 GLU A C 1
ATOM 1530 O O . GLU A 1 194 ? 2.831 -2.828 -4.436 1.00 86.62 194 GLU A O 1
ATOM 1535 N N . ILE A 1 195 ? 3.437 -2.926 -6.597 1.00 81.00 195 ILE A N 1
ATOM 1536 C CA . ILE A 1 195 ? 2.343 -3.799 -7.044 1.00 81.00 195 ILE A CA 1
ATOM 1537 C C . ILE A 1 195 ? 2.377 -5.124 -6.280 1.00 81.00 195 ILE A C 1
ATOM 1539 O O . ILE A 1 195 ? 1.364 -5.532 -5.703 1.00 81.00 195 ILE A O 1
ATOM 1543 N N . ALA A 1 196 ? 3.545 -5.774 -6.229 1.00 85.19 196 ALA A N 1
ATOM 1544 C CA . ALA A 1 196 ? 3.727 -7.008 -5.475 1.00 85.19 196 ALA A CA 1
ATOM 1545 C C . ALA A 1 196 ? 3.399 -6.806 -3.988 1.00 85.19 196 ALA A C 1
ATOM 1547 O O . ALA A 1 196 ? 2.655 -7.601 -3.414 1.00 85.19 196 ALA A O 1
ATOM 1548 N N . GLY A 1 197 ? 3.883 -5.717 -3.384 1.00 88.19 197 GLY A N 1
ATOM 1549 C CA . GLY A 1 197 ? 3.615 -5.350 -1.996 1.00 88.19 197 GLY A CA 1
ATOM 1550 C C . GLY A 1 197 ? 2.123 -5.200 -1.711 1.00 88.19 197 GLY A C 1
ATOM 1551 O O . GLY A 1 197 ? 1.604 -5.877 -0.825 1.00 88.19 197 GLY A O 1
ATOM 1552 N N . ASN A 1 198 ? 1.403 -4.415 -2.517 1.00 82.88 198 ASN A N 1
ATOM 1553 C CA . ASN A 1 198 ? -0.047 -4.240 -2.380 1.00 82.88 198 ASN A CA 1
ATOM 1554 C C . ASN A 1 198 ? -0.780 -5.593 -2.485 1.00 82.88 198 ASN A C 1
ATOM 1556 O O . ASN A 1 198 ? -1.678 -5.895 -1.699 1.00 82.88 198 ASN A O 1
ATOM 1560 N N . GLY A 1 199 ? -0.378 -6.449 -3.426 1.00 80.12 199 GLY A N 1
ATOM 1561 C CA . GLY A 1 199 ? -0.978 -7.769 -3.586 1.00 80.12 199 GLY A CA 1
ATOM 1562 C C . GLY A 1 199 ? -0.692 -8.742 -2.435 1.00 80.12 199 GLY A C 1
ATOM 1563 O O . GLY A 1 199 ? -1.554 -9.556 -2.091 1.00 80.12 199 GLY A O 1
ATOM 1564 N N . LEU A 1 200 ? 0.505 -8.674 -1.848 1.00 85.25 200 LEU A N 1
ATOM 1565 C CA . LEU A 1 200 ? 0.916 -9.468 -0.687 1.00 85.25 200 LEU A CA 1
ATOM 1566 C C . LEU A 1 200 ? 0.218 -8.992 0.593 1.00 85.25 200 LEU A C 1
ATOM 1568 O O . LEU A 1 200 ? -0.219 -9.834 1.381 1.00 85.25 200 LEU A O 1
ATOM 1572 N N . HIS A 1 201 ? 0.051 -7.674 0.765 1.00 85.31 201 HIS A N 1
ATOM 1573 C CA . HIS A 1 201 ? -0.723 -7.064 1.854 1.00 85.31 201 HIS A CA 1
ATOM 1574 C C . HIS A 1 201 ? -2.148 -7.619 1.880 1.00 85.31 201 HIS A C 1
ATOM 1576 O O . HIS A 1 201 ? -2.568 -8.198 2.876 1.00 85.31 201 HIS A O 1
ATOM 1582 N N . ARG A 1 202 ? -2.853 -7.599 0.742 1.00 79.88 202 ARG A N 1
ATOM 1583 C CA . ARG A 1 202 ? -4.227 -8.132 0.630 1.00 79.88 202 ARG A CA 1
ATOM 1584 C C . ARG A 1 202 ? -4.369 -9.610 1.020 1.00 79.88 202 ARG A C 1
ATOM 1586 O O . ARG A 1 202 ? -5.474 -10.057 1.307 1.00 79.88 202 ARG A O 1
ATOM 1593 N N . ARG A 1 203 ? -3.276 -10.379 1.011 1.00 81.88 203 ARG A N 1
ATOM 1594 C CA . ARG A 1 203 ? -3.248 -11.819 1.335 1.00 81.88 203 ARG A CA 1
ATOM 1595 C C . ARG A 1 203 ? -2.708 -12.143 2.721 1.00 81.88 203 ARG A C 1
ATOM 1597 O O . ARG A 1 203 ? -2.631 -13.315 3.078 1.00 81.88 203 ARG A O 1
ATOM 1604 N N . GLY A 1 204 ? -2.281 -11.142 3.478 1.00 81.06 204 GLY A N 1
ATOM 1605 C CA . GLY A 1 204 ? -1.638 -11.366 4.764 1.00 81.06 204 GLY A CA 1
ATOM 1606 C C . GLY A 1 204 ? -0.208 -11.896 4.691 1.00 81.06 204 GLY A C 1
ATOM 1607 O O . GLY A 1 204 ? 0.319 -12.403 5.680 1.00 81.06 204 GLY A O 1
ATOM 1608 N N . HIS A 1 205 ? 0.465 -11.760 3.545 1.00 85.81 205 HIS A N 1
ATOM 1609 C CA . HIS A 1 205 ? 1.892 -12.066 3.414 1.00 85.81 205 HIS A CA 1
ATOM 1610 C C . HIS A 1 205 ? 2.739 -10.879 3.896 1.00 85.81 205 HIS A C 1
ATOM 1612 O O . HIS A 1 205 ? 3.456 -10.237 3.127 1.00 85.81 205 HIS A O 1
ATOM 1618 N N . TRP A 1 206 ? 2.617 -10.562 5.187 1.00 89.56 206 TRP A N 1
ATOM 1619 C CA . TRP A 1 206 ? 3.103 -9.312 5.777 1.00 89.56 206 TRP A CA 1
ATOM 1620 C C . TRP A 1 206 ? 4.612 -9.113 5.637 1.00 89.56 206 TRP A C 1
ATOM 1622 O O . TRP A 1 206 ? 5.056 -8.029 5.280 1.00 89.56 206 TRP A O 1
ATOM 1632 N N . HIS A 1 207 ? 5.409 -10.160 5.860 1.00 90.19 207 HIS A N 1
ATOM 1633 C CA . HIS A 1 207 ? 6.865 -10.055 5.769 1.00 90.19 207 HIS A CA 1
ATOM 1634 C C . HIS A 1 207 ? 7.328 -9.710 4.346 1.00 90.19 207 HIS A C 1
ATOM 1636 O O . HIS A 1 207 ? 8.084 -8.763 4.147 1.00 90.19 207 HIS A O 1
ATOM 1642 N N . GLN A 1 208 ? 6.829 -10.436 3.342 1.00 92.56 208 GLN A N 1
ATOM 1643 C CA . GLN A 1 208 ? 7.151 -10.187 1.937 1.00 92.56 208 GLN A CA 1
ATOM 1644 C C . GLN A 1 208 ? 6.622 -8.825 1.476 1.00 92.56 208 GLN A C 1
ATOM 1646 O O . GLN A 1 208 ? 7.287 -8.131 0.709 1.00 92.56 208 GLN A O 1
ATOM 1651 N N . CYS A 1 209 ? 5.445 -8.428 1.964 1.00 92.38 209 CYS A N 1
ATOM 1652 C CA . CYS A 1 209 ? 4.876 -7.113 1.711 1.00 92.38 209 CYS A CA 1
ATOM 1653 C C . CYS A 1 209 ? 5.799 -5.991 2.203 1.00 92.38 209 CYS A C 1
ATOM 1655 O O . CYS A 1 209 ? 6.078 -5.061 1.448 1.00 92.38 209 CYS A O 1
ATOM 1657 N N . LEU A 1 210 ? 6.295 -6.089 3.441 1.00 93.25 210 LEU A N 1
ATOM 1658 C CA . LEU A 1 210 ? 7.215 -5.106 4.016 1.00 93.25 210 LEU A CA 1
ATOM 1659 C C . LEU A 1 210 ? 8.509 -5.019 3.196 1.00 93.25 210 LEU A C 1
ATOM 1661 O O . LEU A 1 210 ? 8.924 -3.918 2.853 1.00 93.25 210 LEU A O 1
ATOM 1665 N N . LEU A 1 211 ? 9.090 -6.158 2.793 1.00 93.94 211 LEU A N 1
ATOM 1666 C CA . LEU A 1 211 ? 10.271 -6.177 1.917 1.00 93.94 211 LEU A CA 1
ATOM 1667 C C . LEU A 1 211 ? 10.019 -5.446 0.590 1.00 93.94 211 LEU A C 1
ATOM 1669 O O . LEU A 1 211 ? 10.860 -4.667 0.143 1.00 93.94 211 LEU A O 1
ATOM 1673 N N . CYS A 1 212 ? 8.855 -5.677 -0.022 1.00 93.56 212 CYS A N 1
ATOM 1674 C CA . CYS A 1 212 ? 8.476 -5.022 -1.268 1.00 93.56 212 CYS A CA 1
ATOM 1675 C C . CYS A 1 212 ? 8.329 -3.507 -1.098 1.00 93.56 212 CYS A C 1
ATOM 1677 O O . CYS A 1 212 ? 8.912 -2.751 -1.871 1.00 93.56 212 CYS A O 1
ATOM 1679 N N . PHE A 1 213 ? 7.601 -3.052 -0.075 1.00 95.19 213 PHE A N 1
ATOM 1680 C CA . PHE A 1 213 ? 7.421 -1.620 0.170 1.00 95.19 213 PHE A CA 1
ATOM 1681 C C . PHE A 1 213 ? 8.725 -0.920 0.538 1.00 95.19 213 PHE A C 1
ATOM 1683 O O . PHE A 1 213 ? 8.990 0.153 0.004 1.00 95.19 213 PHE A O 1
ATOM 1690 N N . THR A 1 214 ? 9.577 -1.531 1.365 1.00 95.25 214 THR A N 1
ATOM 1691 C CA . THR A 1 214 ? 10.901 -0.977 1.673 1.00 95.25 214 THR A CA 1
ATOM 1692 C C . THR A 1 214 ? 11.744 -0.831 0.410 1.00 95.25 214 THR A C 1
ATOM 1694 O O . THR A 1 214 ? 12.313 0.238 0.185 1.00 95.25 214 THR A O 1
ATOM 1697 N N . LYS A 1 215 ? 11.790 -1.861 -0.450 1.00 94.62 215 LYS A N 1
ATOM 1698 C CA . LYS A 1 215 ? 12.605 -1.791 -1.667 1.00 94.62 215 LYS A CA 1
ATOM 1699 C C . LYS A 1 215 ? 12.061 -0.785 -2.679 1.00 94.62 215 LYS A C 1
ATOM 1701 O O . LYS A 1 215 ? 12.836 -0.043 -3.275 1.00 94.62 215 LYS A O 1
ATOM 1706 N N . ALA A 1 216 ? 10.743 -0.721 -2.848 1.00 92.19 216 ALA A N 1
ATOM 1707 C CA . ALA A 1 216 ? 10.118 0.282 -3.701 1.00 92.19 216 ALA A CA 1
ATOM 1708 C C . ALA A 1 216 ? 10.345 1.712 -3.172 1.00 92.19 216 ALA A C 1
ATOM 1710 O O . ALA A 1 216 ? 10.620 2.608 -3.965 1.00 92.19 216 ALA A O 1
ATOM 1711 N N . ALA A 1 217 ? 10.314 1.928 -1.850 1.00 94.19 217 ALA A N 1
ATOM 1712 C CA . ALA A 1 217 ? 10.565 3.242 -1.254 1.00 94.19 217 ALA A CA 1
ATOM 1713 C C . ALA A 1 217 ? 12.009 3.703 -1.486 1.00 94.19 217 ALA A C 1
ATOM 1715 O O . ALA A 1 217 ? 12.234 4.848 -1.875 1.00 94.19 217 ALA A O 1
ATOM 1716 N N . GLU A 1 218 ? 12.978 2.798 -1.309 1.00 94.88 218 GLU A N 1
ATOM 1717 C CA . GLU A 1 218 ? 14.388 3.039 -1.630 1.00 94.88 218 GLU A CA 1
ATOM 1718 C C . GLU A 1 218 ? 14.550 3.460 -3.096 1.00 94.88 218 GLU A C 1
ATOM 1720 O O . GLU A 1 218 ? 15.135 4.504 -3.372 1.00 94.88 218 GLU A O 1
ATOM 1725 N N . LEU A 1 219 ? 13.969 2.692 -4.025 1.00 86.81 219 LEU A N 1
ATOM 1726 C CA . LEU A 1 219 ? 14.067 2.965 -5.458 1.00 86.81 219 LEU A CA 1
ATOM 1727 C C . LEU A 1 219 ? 13.388 4.284 -5.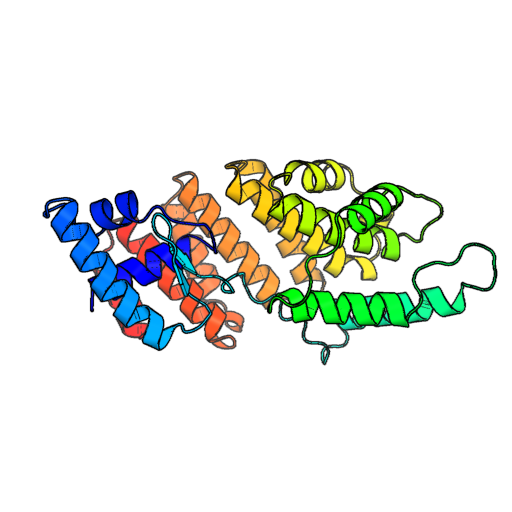852 1.00 86.81 219 LEU A C 1
ATOM 1729 O O . LEU A 1 219 ? 13.941 5.035 -6.652 1.00 86.81 219 LEU A O 1
ATOM 1733 N N . TYR A 1 220 ? 12.217 4.613 -5.301 1.00 86.25 220 TYR A N 1
ATOM 1734 C CA . TYR A 1 220 ? 11.594 5.911 -5.571 1.00 86.25 220 TYR A CA 1
ATOM 1735 C C . TYR A 1 220 ? 12.446 7.068 -5.044 1.00 86.25 220 TYR A C 1
ATOM 1737 O O . TYR A 1 220 ? 12.634 8.050 -5.763 1.00 86.25 220 TYR A O 1
ATOM 1745 N N . ARG A 1 221 ? 13.028 6.935 -3.847 1.00 92.06 221 ARG A N 1
ATOM 1746 C CA . ARG A 1 221 ? 13.908 7.957 -3.267 1.00 92.06 221 ARG A CA 1
ATOM 1747 C C . ARG A 1 221 ? 15.160 8.189 -4.102 1.00 92.06 221 ARG A C 1
ATOM 1749 O O . ARG A 1 221 ? 15.475 9.333 -4.416 1.00 92.06 221 ARG A O 1
ATOM 1756 N N . THR A 1 222 ? 15.843 7.124 -4.526 1.00 89.50 222 THR A N 1
ATOM 1757 C CA . THR A 1 222 ? 17.031 7.252 -5.390 1.00 89.50 222 THR A CA 1
ATOM 1758 C C . THR A 1 222 ? 16.710 7.887 -6.743 1.00 89.50 222 THR A C 1
ATOM 1760 O O . THR A 1 222 ? 17.601 8.435 -7.382 1.00 89.50 222 THR A O 1
ATOM 1763 N N . ASN A 1 223 ? 15.443 7.845 -7.167 1.00 80.00 223 ASN A N 1
ATOM 1764 C CA . ASN A 1 223 ? 14.945 8.455 -8.400 1.00 80.00 223 ASN A CA 1
ATOM 1765 C C . ASN A 1 223 ? 14.262 9.821 -8.181 1.00 80.00 223 ASN A C 1
ATOM 1767 O O . ASN A 1 223 ? 13.536 10.286 -9.058 1.00 80.00 223 ASN A O 1
ATOM 1771 N N . GLY A 1 224 ? 14.445 10.455 -7.017 1.00 82.81 224 GLY A N 1
ATOM 1772 C CA . GLY A 1 224 ? 13.902 11.788 -6.724 1.00 82.81 224 GLY A CA 1
ATOM 1773 C C . GLY A 1 224 ? 12.381 11.839 -6.523 1.00 82.81 224 GLY A C 1
ATOM 1774 O O . GLY A 1 224 ? 11.803 12.920 -6.484 1.00 82.81 224 GLY A O 1
ATOM 1775 N N . GLN A 1 225 ? 11.713 10.691 -6.380 1.00 82.12 225 GLN A N 1
ATOM 1776 C CA . GLN A 1 225 ? 10.264 10.588 -6.172 1.00 82.12 225 GLN A CA 1
ATOM 1777 C C . GLN A 1 225 ? 9.928 10.495 -4.672 1.00 82.12 225 GLN A C 1
ATOM 1779 O O . GLN A 1 225 ? 9.313 9.526 -4.221 1.00 82.12 225 GLN A O 1
ATOM 1784 N N . GLU A 1 226 ? 10.325 11.502 -3.887 1.00 89.75 226 GLU A N 1
ATOM 1785 C CA . GLU A 1 226 ? 10.232 11.456 -2.414 1.00 89.75 226 GLU A CA 1
ATOM 1786 C C . GLU A 1 226 ? 8.797 11.252 -1.911 1.00 89.75 226 GLU A C 1
ATOM 1788 O O . GLU A 1 226 ? 8.557 10.436 -1.026 1.00 89.75 226 GLU A O 1
ATOM 1793 N N . ALA A 1 227 ? 7.810 11.902 -2.531 1.00 82.62 227 ALA A N 1
ATOM 1794 C CA . ALA A 1 227 ? 6.405 11.727 -2.163 1.00 82.62 227 ALA A CA 1
ATOM 1795 C C . ALA A 1 227 ? 5.933 10.265 -2.256 1.00 82.62 227 ALA A C 1
ATOM 1797 O O . ALA A 1 227 ? 5.190 9.776 -1.404 1.00 82.62 227 ALA A O 1
ATOM 1798 N N . ARG A 1 228 ? 6.406 9.531 -3.270 1.00 82.44 228 ARG A N 1
ATOM 1799 C CA . ARG A 1 228 ? 6.085 8.108 -3.438 1.00 82.44 228 ARG A CA 1
ATOM 1800 C C . ARG A 1 228 ? 6.812 7.238 -2.430 1.00 82.44 228 ARG A C 1
ATOM 1802 O O . ARG A 1 228 ? 6.215 6.304 -1.899 1.00 82.44 228 ARG A O 1
ATOM 1809 N N . ALA A 1 229 ? 8.068 7.563 -2.132 1.00 89.81 229 ALA A N 1
ATOM 1810 C CA . ALA A 1 229 ? 8.805 6.894 -1.069 1.00 89.81 229 ALA A CA 1
ATOM 1811 C C . ALA A 1 229 ? 8.079 7.049 0.279 1.00 89.81 229 ALA A C 1
ATOM 1813 O O . ALA A 1 229 ? 7.809 6.052 0.946 1.00 89.81 229 ALA A O 1
ATOM 1814 N N . LEU A 1 230 ? 7.647 8.265 0.622 1.00 89.69 230 LEU A N 1
ATOM 1815 C CA . LEU A 1 230 ? 6.870 8.546 1.833 1.00 89.69 230 LEU A CA 1
ATOM 1816 C C . LEU A 1 230 ? 5.522 7.814 1.852 1.00 89.69 230 LEU A C 1
ATOM 1818 O O . LEU A 1 230 ? 5.116 7.304 2.895 1.00 89.69 230 LEU A O 1
ATOM 1822 N N . MET A 1 231 ? 4.839 7.695 0.708 1.00 88.00 231 MET A N 1
ATOM 1823 C CA . MET A 1 231 ? 3.593 6.925 0.620 1.00 88.00 231 MET A CA 1
ATOM 1824 C C . MET A 1 231 ? 3.827 5.439 0.923 1.00 88.00 231 MET A C 1
ATOM 1826 O O . MET A 1 231 ? 3.029 4.803 1.613 1.00 88.00 231 MET A O 1
ATOM 1830 N N . LEU A 1 232 ? 4.940 4.870 0.462 1.00 92.06 232 LEU A N 1
ATOM 1831 C CA . LEU A 1 232 ? 5.303 3.491 0.787 1.00 92.06 232 LEU A CA 1
ATOM 1832 C C . LEU A 1 232 ? 5.760 3.316 2.236 1.00 92.06 232 LEU A C 1
ATOM 1834 O O . LEU A 1 232 ? 5.498 2.274 2.838 1.00 92.06 232 LEU A O 1
ATOM 1838 N N . GLU A 1 233 ? 6.404 4.317 2.828 1.00 95.12 233 GLU A N 1
ATOM 1839 C CA . GLU A 1 233 ? 6.733 4.313 4.256 1.00 95.12 233 GLU A CA 1
ATOM 1840 C C . GLU A 1 233 ? 5.474 4.364 5.120 1.00 95.12 233 GLU A C 1
ATOM 1842 O O . GLU A 1 233 ? 5.354 3.608 6.086 1.00 95.12 233 GLU A O 1
ATOM 1847 N N . PHE A 1 234 ? 4.492 5.168 4.714 1.00 93.50 234 PHE A N 1
ATOM 1848 C CA . PHE A 1 234 ? 3.151 5.149 5.280 1.00 93.50 234 PHE A CA 1
ATOM 1849 C C . PHE A 1 234 ? 2.509 3.753 5.163 1.00 93.50 234 PHE A C 1
ATOM 1851 O O . PHE A 1 234 ? 2.047 3.203 6.166 1.00 93.50 234 PHE A O 1
ATOM 1858 N N . LYS A 1 235 ? 2.530 3.129 3.973 1.00 91.69 235 LYS A N 1
ATOM 1859 C CA . LYS A 1 235 ? 2.002 1.765 3.772 1.00 91.69 235 LYS A CA 1
ATOM 1860 C C . LYS A 1 235 ? 2.733 0.740 4.646 1.00 91.69 235 LYS A C 1
ATOM 1862 O O . LYS A 1 235 ? 2.100 -0.126 5.241 1.00 91.69 235 LYS A O 1
ATOM 1867 N N . THR A 1 236 ? 4.049 0.871 4.796 1.00 95.25 236 THR A N 1
ATOM 1868 C CA . THR A 1 236 ? 4.876 0.034 5.682 1.00 95.25 236 THR A CA 1
ATOM 1869 C C . THR A 1 236 ? 4.440 0.181 7.141 1.00 95.25 236 THR A C 1
ATOM 1871 O O . THR A 1 236 ? 4.270 -0.822 7.838 1.00 95.25 236 THR A O 1
ATOM 1874 N N . ALA A 1 237 ? 4.193 1.410 7.603 1.00 92.88 237 ALA A N 1
ATOM 1875 C CA . ALA A 1 237 ? 3.690 1.668 8.949 1.00 92.88 237 ALA A CA 1
ATOM 1876 C C . ALA A 1 237 ? 2.297 1.055 9.161 1.00 92.88 237 ALA A C 1
ATOM 1878 O O . ALA A 1 237 ? 2.042 0.448 10.199 1.00 92.88 237 ALA A O 1
ATOM 1879 N N . ARG A 1 238 ? 1.423 1.113 8.150 1.00 90.12 238 ARG A N 1
ATOM 1880 C CA . ARG A 1 238 ? 0.123 0.430 8.181 1.00 90.12 238 ARG A CA 1
ATOM 1881 C C . ARG A 1 238 ? 0.249 -1.085 8.305 1.00 90.12 238 ARG A C 1
ATOM 1883 O O . ARG A 1 238 ? -0.361 -1.657 9.199 1.00 90.12 238 ARG A O 1
ATOM 1890 N N . VAL A 1 239 ? 1.082 -1.730 7.489 1.00 89.81 239 VAL A N 1
ATOM 1891 C CA . VAL A 1 239 ? 1.307 -3.184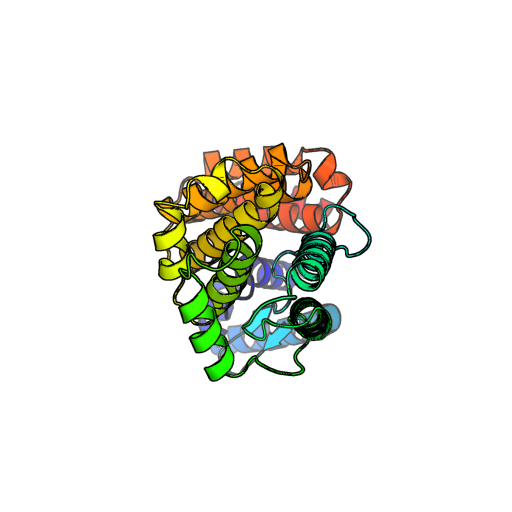 7.604 1.00 89.81 239 VAL A CA 1
ATOM 1892 C C . VAL A 1 239 ? 1.890 -3.542 8.972 1.00 89.81 239 VAL A C 1
ATOM 1894 O O . VAL A 1 239 ? 1.501 -4.536 9.577 1.00 89.81 239 VAL A O 1
ATOM 1897 N N . THR A 1 240 ? 2.785 -2.701 9.496 1.00 90.31 240 THR A N 1
ATOM 1898 C CA . THR A 1 240 ? 3.348 -2.844 10.848 1.00 90.31 240 THR A CA 1
ATOM 1899 C C . THR A 1 240 ? 2.251 -2.776 11.921 1.00 90.31 240 THR A C 1
ATOM 1901 O O . THR A 1 240 ? 2.279 -3.529 12.896 1.00 90.31 240 THR A O 1
ATOM 1904 N N . MET A 1 241 ? 1.239 -1.929 11.717 1.00 87.88 241 MET A N 1
ATOM 1905 C CA . MET A 1 241 ? 0.053 -1.868 12.570 1.00 87.88 241 MET A CA 1
ATOM 1906 C C . MET A 1 241 ? -0.786 -3.149 12.478 1.00 87.88 241 MET A C 1
ATOM 1908 O O . MET A 1 241 ? -1.184 -3.689 13.512 1.00 87.88 241 MET A O 1
ATOM 1912 N N . ASP A 1 242 ? -1.013 -3.655 11.262 1.00 84.69 242 ASP A N 1
ATOM 1913 C CA . ASP A 1 242 ? -1.819 -4.856 10.999 1.00 84.69 242 ASP A CA 1
ATOM 1914 C C . ASP A 1 242 ? -1.215 -6.116 11.646 1.00 84.69 242 ASP A C 1
ATOM 1916 O O . ASP A 1 242 ? -1.947 -6.986 12.118 1.00 84.69 242 ASP A O 1
ATOM 1920 N N . VAL A 1 243 ? 0.119 -6.194 11.757 1.00 87.00 243 VAL A N 1
ATOM 1921 C CA . VAL A 1 243 ? 0.817 -7.283 12.476 1.00 87.00 243 VAL A CA 1
ATOM 1922 C C . VAL A 1 243 ? 0.892 -7.081 13.995 1.00 87.00 243 VAL A C 1
ATOM 1924 O O . VAL A 1 243 ? 1.529 -7.865 14.696 1.00 87.00 243 VAL A O 1
ATOM 1927 N N . GLY A 1 244 ? 0.249 -6.038 14.527 1.00 84.00 244 GLY A N 1
ATOM 1928 C CA . GLY A 1 244 ? 0.141 -5.780 15.964 1.00 84.00 244 GLY A CA 1
ATOM 1929 C C . GLY A 1 244 ? 1.297 -4.984 16.576 1.00 84.00 244 GLY A C 1
ATOM 1930 O O . GLY A 1 244 ? 1.293 -4.751 17.787 1.00 84.00 244 GLY A O 1
ATOM 1931 N N . LEU A 1 245 ? 2.257 -4.505 15.780 1.00 88.12 245 LEU A N 1
ATOM 1932 C CA . LEU A 1 245 ? 3.385 -3.693 16.252 1.00 88.12 245 LEU A CA 1
ATOM 1933 C C . LEU A 1 245 ? 2.986 -2.211 16.336 1.00 88.12 245 LEU A C 1
ATOM 1935 O O . LEU A 1 245 ? 3.472 -1.355 15.596 1.00 88.12 245 LEU A O 1
ATOM 1939 N N . ARG A 1 246 ? 2.073 -1.907 17.265 1.00 91.75 246 ARG A N 1
ATOM 1940 C CA . ARG A 1 246 ? 1.360 -0.620 17.307 1.00 91.75 246 ARG A CA 1
ATOM 1941 C C . ARG A 1 246 ? 2.241 0.594 17.588 1.00 91.75 246 ARG A C 1
ATOM 1943 O O . ARG A 1 246 ? 2.104 1.606 16.910 1.00 91.75 246 ARG A O 1
ATOM 1950 N N . ALA A 1 247 ? 3.136 0.509 18.573 1.00 91.50 247 ALA A N 1
ATOM 1951 C CA . ALA A 1 247 ? 3.989 1.640 18.943 1.00 91.50 247 ALA A CA 1
ATOM 1952 C C . ALA A 1 247 ? 4.984 2.021 17.824 1.00 91.50 247 ALA A C 1
ATOM 1954 O O . ALA A 1 247 ? 4.992 3.192 17.442 1.00 91.50 247 ALA A O 1
ATOM 1955 N N . PRO A 1 248 ? 5.731 1.073 17.214 1.00 94.31 248 PRO A N 1
ATOM 1956 C CA . PRO A 1 248 ? 6.566 1.374 16.049 1.00 94.31 248 PRO A CA 1
ATOM 1957 C C . PRO A 1 248 ? 5.772 1.926 14.861 1.00 94.31 248 PRO A C 1
ATOM 1959 O O . PRO A 1 248 ? 6.203 2.882 14.221 1.00 94.31 248 PRO A O 1
ATOM 1962 N N . ALA A 1 249 ? 4.594 1.358 14.579 1.00 92.56 249 ALA A N 1
ATOM 1963 C CA . ALA A 1 249 ? 3.737 1.830 13.497 1.00 92.56 249 ALA A CA 1
ATOM 1964 C C . ALA A 1 249 ? 3.259 3.271 13.722 1.00 92.56 249 ALA A C 1
ATOM 1966 O O . ALA A 1 249 ? 3.311 4.088 12.805 1.00 92.56 249 ALA A O 1
ATOM 1967 N N . LEU A 1 250 ? 2.827 3.598 14.944 1.00 94.00 250 LEU A N 1
ATOM 1968 C CA . LEU A 1 250 ? 2.390 4.944 15.301 1.00 94.00 250 LEU A CA 1
ATOM 1969 C C . LEU A 1 250 ? 3.532 5.957 15.179 1.00 94.00 250 LEU A C 1
ATOM 1971 O O . LEU A 1 250 ? 3.346 6.992 14.544 1.00 94.00 250 LEU A O 1
ATOM 1975 N N . GLN A 1 251 ? 4.707 5.636 15.727 1.00 96.19 251 GLN A N 1
ATOM 1976 C CA . GLN A 1 251 ? 5.892 6.483 15.595 1.00 96.19 251 GLN A CA 1
ATOM 1977 C C . GLN A 1 251 ? 6.206 6.741 14.117 1.00 96.19 251 GLN A C 1
ATOM 1979 O O . GLN A 1 251 ? 6.389 7.885 13.706 1.00 96.19 251 GLN A O 1
ATOM 1984 N N . ARG A 1 252 ? 6.195 5.690 13.291 1.00 95.62 252 ARG A N 1
ATOM 1985 C CA . ARG A 1 252 ? 6.506 5.827 11.869 1.00 95.62 252 ARG A CA 1
ATOM 1986 C C . ARG A 1 252 ? 5.481 6.674 11.117 1.00 95.62 252 ARG A C 1
ATOM 1988 O O . ARG A 1 252 ? 5.866 7.483 10.280 1.00 95.62 252 ARG A O 1
ATOM 1995 N N . LEU A 1 253 ? 4.189 6.534 11.422 1.00 94.12 253 LEU A N 1
ATOM 1996 C CA . LEU A 1 253 ? 3.149 7.394 10.845 1.00 94.12 253 LEU A CA 1
ATOM 1997 C C . LEU A 1 253 ? 3.357 8.868 11.217 1.00 94.12 253 LEU A C 1
ATOM 1999 O O . LEU A 1 253 ? 3.150 9.736 10.372 1.00 94.12 253 LEU A O 1
ATOM 2003 N N . GLN A 1 254 ? 3.785 9.155 12.450 1.00 96.25 254 GLN A N 1
ATOM 2004 C CA . GLN A 1 254 ? 4.089 10.518 12.895 1.00 96.25 254 GLN A CA 1
ATOM 2005 C C . GLN A 1 254 ? 5.305 11.097 12.161 1.00 96.25 254 GLN A C 1
ATOM 2007 O O . GLN A 1 254 ? 5.259 12.247 11.730 1.00 96.25 254 GLN A O 1
ATOM 2012 N N . GLU A 1 255 ? 6.356 10.297 11.960 1.00 96.88 255 GLU A N 1
ATOM 2013 C CA . GLU A 1 255 ? 7.539 10.692 11.183 1.00 96.88 255 GLU A CA 1
ATOM 2014 C C . GLU A 1 255 ? 7.181 11.020 9.730 1.00 96.88 255 GLU A C 1
ATOM 2016 O O . GLU A 1 255 ? 7.548 12.085 9.238 1.00 96.88 255 GLU A O 1
ATOM 2021 N N . VAL A 1 256 ? 6.415 10.148 9.057 1.00 95.38 256 VAL A N 1
ATOM 2022 C CA . VAL A 1 256 ? 5.963 10.404 7.680 1.00 95.38 256 VAL A CA 1
ATOM 2023 C C . VAL A 1 256 ? 5.106 11.666 7.633 1.00 95.38 256 VAL A C 1
ATOM 2025 O O . VAL A 1 256 ? 5.296 12.512 6.764 1.00 95.38 256 VAL A O 1
ATOM 2028 N N . ARG A 1 257 ? 4.190 11.838 8.593 1.00 95.50 257 ARG A N 1
ATOM 2029 C CA . ARG A 1 257 ? 3.310 13.007 8.651 1.00 95.50 257 ARG A CA 1
ATOM 2030 C C . ARG A 1 257 ? 4.055 14.330 8.836 1.00 95.50 257 ARG A C 1
ATOM 2032 O O . ARG A 1 257 ? 3.588 15.349 8.328 1.00 95.50 257 ARG A O 1
ATOM 2039 N N . ALA A 1 258 ? 5.157 14.317 9.580 1.00 96.44 258 ALA A N 1
ATOM 2040 C CA . ALA A 1 258 ? 5.979 15.494 9.849 1.00 96.44 258 ALA A CA 1
ATOM 2041 C C . ALA A 1 258 ? 6.870 15.896 8.660 1.00 96.44 258 ALA A C 1
ATOM 2043 O O . ALA A 1 258 ? 7.527 16.936 8.717 1.00 96.44 258 ALA A O 1
ATOM 2044 N N . HIS A 1 259 ? 6.924 15.087 7.598 1.00 96.75 259 HIS A N 1
ATOM 2045 C CA . HIS A 1 259 ? 7.772 15.370 6.451 1.00 96.75 259 HIS A CA 1
ATOM 2046 C C . HIS A 1 259 ? 7.218 16.543 5.611 1.00 96.75 259 HIS A C 1
ATOM 2048 O O . HIS A 1 259 ? 6.048 16.496 5.225 1.00 96.75 259 HIS A O 1
ATOM 2054 N N . PRO A 1 260 ? 8.034 17.551 5.233 1.00 95.06 260 PRO A N 1
ATOM 2055 C CA . PRO A 1 260 ? 7.565 18.739 4.503 1.00 95.06 260 PRO A CA 1
ATOM 2056 C C . PRO A 1 260 ? 6.821 18.430 3.197 1.00 95.06 260 PRO A C 1
ATOM 2058 O O . PRO A 1 260 ? 5.776 19.010 2.923 1.00 95.06 260 PRO A O 1
ATOM 2061 N N . THR A 1 261 ? 7.297 17.445 2.429 1.00 87.94 261 THR A N 1
ATOM 2062 C CA . THR A 1 261 ? 6.640 16.978 1.191 1.00 87.94 261 THR A CA 1
ATOM 2063 C C . THR A 1 261 ? 5.191 16.525 1.404 1.00 87.94 261 THR A C 1
ATOM 2065 O O . THR A 1 261 ? 4.388 16.601 0.480 1.00 87.94 261 THR A O 1
ATOM 2068 N N . VAL A 1 262 ? 4.827 16.062 2.605 1.00 87.00 262 VAL A N 1
ATOM 2069 C CA . VAL A 1 262 ? 3.436 15.699 2.911 1.00 87.00 262 VAL A CA 1
ATOM 2070 C C . VAL A 1 262 ? 2.560 16.942 3.020 1.00 87.00 262 VAL A C 1
ATOM 2072 O O . VAL A 1 262 ? 1.429 16.925 2.543 1.00 87.00 262 VAL A O 1
ATOM 2075 N N . ASP A 1 263 ? 3.067 18.036 3.588 1.00 85.88 263 ASP A N 1
ATOM 2076 C CA . ASP A 1 263 ? 2.312 19.289 3.689 1.00 85.88 263 ASP A CA 1
ATOM 2077 C C . ASP A 1 263 ? 2.071 19.944 2.320 1.00 85.88 263 ASP A C 1
ATOM 2079 O O . ASP A 1 263 ? 1.054 20.610 2.132 1.00 85.88 263 ASP A O 1
ATOM 2083 N N . GLU A 1 264 ? 2.945 19.685 1.346 1.00 81.06 264 GLU A N 1
ATOM 2084 C CA . GLU A 1 264 ? 2.784 20.102 -0.054 1.00 81.06 264 GLU A CA 1
ATOM 2085 C C . GLU A 1 264 ? 1.749 19.257 -0.824 1.00 81.06 264 GLU A C 1
ATOM 2087 O O . GLU A 1 264 ? 1.350 19.624 -1.930 1.00 81.06 264 GLU A O 1
ATOM 2092 N N . GLN A 1 265 ? 1.284 18.138 -0.251 1.00 78.00 265 GLN A N 1
ATOM 2093 C CA . GLN A 1 265 ? 0.350 17.202 -0.883 1.00 78.00 265 GLN A CA 1
ATOM 2094 C C . GLN A 1 265 ? -0.921 17.009 -0.040 1.00 78.00 265 GLN A C 1
ATOM 2096 O O . GLN A 1 265 ? -1.017 16.056 0.740 1.00 78.00 265 GLN A O 1
ATOM 2101 N N . PRO A 1 266 ? -1.952 17.860 -0.220 1.00 75.44 266 PRO A N 1
ATOM 2102 C CA . PRO A 1 266 ? -3.144 17.870 0.632 1.00 75.44 266 PRO A CA 1
ATOM 2103 C C . PRO A 1 266 ? -3.870 16.522 0.735 1.00 75.44 266 PRO A C 1
ATOM 2105 O O . PRO A 1 266 ? -4.322 16.147 1.816 1.00 75.44 266 PRO A O 1
ATOM 2108 N N . LEU A 1 267 ? -3.951 15.767 -0.367 1.00 74.94 267 LEU A N 1
ATOM 2109 C CA . LEU A 1 267 ? -4.589 14.446 -0.386 1.00 74.94 267 LEU A CA 1
ATOM 2110 C C . LEU A 1 267 ? -3.792 13.414 0.419 1.00 74.94 267 LEU A C 1
ATOM 2112 O O . LEU A 1 267 ? -4.364 12.689 1.234 1.00 74.94 267 LEU A O 1
ATOM 2116 N N . MET A 1 268 ? -2.470 13.379 0.234 1.00 78.44 268 MET A N 1
ATOM 2117 C CA . MET A 1 268 ? -1.579 12.508 1.001 1.00 78.44 268 MET A CA 1
ATOM 2118 C C . MET A 1 268 ? -1.645 12.839 2.493 1.00 78.44 268 MET A C 1
ATOM 2120 O O . MET A 1 268 ? -1.792 11.939 3.320 1.00 78.44 268 MET A O 1
ATOM 2124 N N . ARG A 1 269 ? -1.607 14.131 2.834 1.00 82.00 269 ARG A N 1
ATOM 2125 C CA . ARG A 1 269 ? -1.739 14.621 4.206 1.00 82.00 269 ARG A CA 1
ATOM 2126 C C . ARG A 1 269 ? -3.044 14.177 4.853 1.00 82.00 269 ARG A C 1
ATOM 2128 O O . ARG A 1 269 ? -3.001 13.562 5.914 1.00 82.00 269 ARG A O 1
ATOM 2135 N N . ALA A 1 270 ? -4.182 14.433 4.207 1.00 75.75 270 ALA A N 1
ATOM 2136 C CA . ALA A 1 270 ? -5.489 14.031 4.722 1.00 75.75 270 ALA A CA 1
ATOM 2137 C C . ALA A 1 270 ? -5.566 12.512 4.935 1.00 75.75 270 ALA A C 1
ATOM 2139 O O . ALA A 1 270 ? -6.076 12.039 5.953 1.00 75.75 270 ALA A O 1
ATOM 2140 N N . TYR A 1 271 ? -5.007 11.739 4.002 1.00 76.75 271 TYR A N 1
ATOM 2141 C CA . TYR A 1 271 ? -4.977 10.287 4.107 1.00 76.75 271 TYR A CA 1
ATOM 2142 C C . TYR A 1 271 ? -4.126 9.797 5.289 1.00 76.75 271 TYR A C 1
ATOM 2144 O O . TYR A 1 271 ? -4.566 8.925 6.045 1.00 76.75 271 TYR A O 1
ATOM 2152 N N . ILE A 1 272 ? -2.946 10.383 5.507 1.00 83.25 272 ILE A N 1
ATOM 2153 C CA . ILE A 1 272 ? -2.092 10.072 6.662 1.00 83.25 272 ILE A CA 1
ATOM 2154 C C . ILE A 1 272 ? -2.766 10.498 7.971 1.00 83.25 272 ILE A C 1
ATOM 2156 O O . ILE A 1 272 ? -2.782 9.714 8.919 1.00 83.25 272 ILE A O 1
ATOM 2160 N N . ASP A 1 273 ? -3.373 11.686 8.018 1.00 81.94 273 ASP A N 1
ATOM 2161 C CA . ASP A 1 273 ? -4.063 12.203 9.206 1.00 81.94 273 ASP A CA 1
ATOM 2162 C C . ASP A 1 273 ? -5.205 11.271 9.640 1.00 81.94 273 ASP A C 1
ATOM 2164 O O . ASP A 1 273 ? -5.285 10.895 10.810 1.00 81.94 273 ASP A O 1
ATOM 2168 N N . LEU A 1 274 ? -6.033 10.789 8.706 1.00 82.31 274 LEU A N 1
ATOM 2169 C CA . LEU A 1 274 ? -7.089 9.811 9.009 1.00 82.31 274 LEU A CA 1
ATOM 2170 C C . LEU A 1 274 ? -6.535 8.495 9.581 1.00 82.31 274 LEU A C 1
ATOM 2172 O O . LEU A 1 274 ? -7.131 7.898 10.482 1.00 82.31 274 LEU A O 1
ATOM 2176 N N . ASN A 1 275 ? -5.381 8.046 9.093 1.00 85.31 275 ASN A N 1
ATOM 2177 C CA . ASN A 1 275 ? -4.728 6.840 9.596 1.00 85.31 275 ASN A CA 1
ATOM 2178 C C . ASN A 1 275 ? -4.052 7.058 10.955 1.00 85.31 275 ASN A C 1
ATOM 2180 O O . ASN A 1 275 ? -4.044 6.143 11.776 1.00 85.31 275 ASN A O 1
ATOM 2184 N N . LEU A 1 276 ? -3.552 8.263 11.237 1.00 86.69 276 LEU A N 1
ATOM 2185 C CA . LEU A 1 276 ? -3.083 8.645 12.568 1.00 86.69 276 LEU A CA 1
ATOM 2186 C C . LEU A 1 276 ? -4.231 8.664 13.580 1.00 86.69 276 LEU A C 1
ATOM 2188 O O . LEU A 1 276 ? -4.073 8.133 14.677 1.00 86.69 276 LEU A O 1
ATOM 2192 N N . VAL A 1 277 ? -5.406 9.188 13.211 1.00 80.25 277 VAL A N 1
ATOM 2193 C CA . VAL A 1 277 ? -6.616 9.115 14.054 1.00 80.25 277 VAL A CA 1
ATOM 2194 C C . VAL A 1 277 ? -6.926 7.662 14.418 1.00 80.25 277 VAL A C 1
ATOM 2196 O O . VAL A 1 277 ? -7.140 7.343 15.592 1.00 80.25 277 VAL A O 1
ATOM 2199 N N . PHE A 1 278 ? -6.910 6.765 13.429 1.00 82.44 278 PHE A N 1
ATOM 2200 C CA . PHE A 1 278 ? -7.107 5.335 13.659 1.00 82.44 278 PHE A CA 1
ATOM 2201 C C . PHE A 1 278 ? -6.030 4.752 14.586 1.00 82.44 278 PHE A C 1
ATOM 2203 O O . PHE A 1 278 ? -6.370 4.137 15.598 1.00 82.44 278 PHE A O 1
ATOM 2210 N N . ALA A 1 279 ? -4.753 5.004 14.291 1.00 82.81 279 ALA A N 1
ATOM 2211 C CA . ALA A 1 279 ? -3.610 4.512 15.055 1.00 82.81 279 ALA A CA 1
ATOM 2212 C C . ALA A 1 279 ? -3.657 4.950 16.528 1.00 82.81 279 ALA A C 1
ATOM 2214 O O . ALA A 1 279 ? -3.549 4.121 17.432 1.00 82.81 279 ALA A O 1
ATOM 2215 N N . HIS A 1 280 ? -3.901 6.236 16.788 1.00 84.56 280 HIS A N 1
ATOM 2216 C CA . HIS A 1 280 ? -4.067 6.758 18.143 1.00 84.56 280 HIS A CA 1
ATOM 2217 C C . HIS A 1 280 ? -5.267 6.118 18.854 1.00 84.56 280 HIS A C 1
ATOM 2219 O O . HIS A 1 280 ? -5.166 5.763 20.029 1.00 84.56 280 HIS A O 1
ATOM 2225 N N . THR A 1 281 ? -6.379 5.891 18.147 1.00 82.00 281 THR A N 1
ATOM 2226 C CA . THR A 1 281 ? -7.574 5.250 18.718 1.00 82.00 281 THR A CA 1
ATOM 2227 C C . THR A 1 281 ? -7.281 3.827 19.198 1.00 82.00 281 THR A C 1
ATOM 2229 O O . THR A 1 281 ? -7.587 3.493 20.343 1.00 82.00 281 THR A O 1
ATOM 2232 N N . ILE A 1 282 ? -6.640 2.991 18.375 1.00 81.94 282 ILE A N 1
ATOM 2233 C CA . ILE A 1 282 ? -6.325 1.594 18.740 1.00 81.94 282 ILE A CA 1
ATOM 2234 C C . ILE A 1 282 ? -5.182 1.466 19.761 1.00 81.94 282 ILE A C 1
ATOM 2236 O O . ILE A 1 282 ? -5.029 0.419 20.396 1.00 81.94 282 ILE A O 1
ATOM 2240 N N . CYS A 1 283 ? -4.399 2.530 19.949 1.00 84.94 283 CYS A N 1
ATOM 2241 C CA . CYS A 1 283 ? -3.424 2.671 21.031 1.00 84.94 283 CYS A CA 1
ATOM 2242 C C . CYS A 1 283 ? -4.035 3.220 22.336 1.00 84.94 283 CYS A C 1
ATOM 2244 O O . CYS A 1 283 ? -3.308 3.403 23.308 1.00 84.94 283 CYS A O 1
ATOM 2246 N N . GLY A 1 284 ? -5.344 3.503 22.378 1.00 83.19 284 GLY A N 1
ATOM 2247 C CA . GLY A 1 284 ? -6.016 4.065 23.557 1.00 83.19 284 GLY A CA 1
ATOM 2248 C C . GLY A 1 284 ? -5.771 5.565 23.775 1.00 83.19 284 GLY A C 1
ATOM 2249 O O . GLY A 1 284 ? -6.131 6.102 24.818 1.00 83.19 284 GLY A O 1
ATOM 2250 N N . GLN A 1 285 ? -5.190 6.264 22.799 1.00 91.75 285 GLN A N 1
ATOM 2251 C CA . GLN A 1 285 ? -4.869 7.695 22.846 1.00 91.75 285 GLN A CA 1
ATOM 2252 C C . GLN A 1 285 ? -6.009 8.531 22.239 1.00 91.75 285 GLN A C 1
ATOM 2254 O O . GLN A 1 285 ? -5.837 9.270 21.270 1.00 91.75 285 GLN A O 1
ATOM 2259 N N . THR A 1 286 ? -7.214 8.402 22.799 1.00 87.75 286 THR A N 1
ATOM 2260 C CA . THR A 1 286 ? -8.452 8.952 22.211 1.00 87.75 286 THR A CA 1
ATOM 2261 C C . THR A 1 286 ? -8.481 10.476 22.121 1.00 87.75 286 THR A C 1
ATOM 2263 O O . THR A 1 286 ? -9.038 11.014 21.166 1.00 87.75 286 THR A O 1
ATOM 2266 N N . SER A 1 287 ? -7.882 11.182 23.085 1.00 90.62 287 SER A N 1
ATOM 2267 C CA . SER A 1 287 ? -7.797 12.650 23.060 1.00 90.62 287 SER A CA 1
ATOM 2268 C C . SER A 1 287 ? -6.973 13.140 21.872 1.00 90.62 287 SER A C 1
ATOM 2270 O O . SER A 1 287 ? -7.356 14.094 21.200 1.00 90.62 287 SER A O 1
ATOM 2272 N N . GLU A 1 288 ? -5.881 12.438 21.575 1.00 91.31 288 GLU A N 1
ATOM 2273 C CA . GLU A 1 288 ? -4.990 12.775 20.470 1.00 91.31 288 GLU A CA 1
ATOM 2274 C C . GLU A 1 288 ? -5.620 12.433 19.118 1.00 91.31 288 GLU A C 1
ATOM 2276 O O . GLU A 1 288 ? -5.615 13.255 18.202 1.00 91.31 288 GLU A O 1
ATOM 2281 N N . ALA A 1 289 ? -6.284 11.276 19.026 1.00 79.19 289 ALA A N 1
ATOM 2282 C CA . ALA A 1 289 ? -7.080 10.917 17.856 1.00 79.19 289 ALA A CA 1
ATOM 2283 C C . ALA A 1 289 ? -8.143 11.985 17.539 1.00 79.19 289 ALA A C 1
ATOM 2285 O O . ALA A 1 289 ? -8.310 12.382 16.388 1.00 79.19 289 ALA A O 1
ATOM 2286 N N . HIS A 1 290 ? -8.846 12.492 18.558 1.00 77.88 290 HIS A N 1
ATOM 2287 C CA . HIS A 1 290 ? -9.838 13.547 18.368 1.00 77.88 290 HIS A CA 1
ATOM 2288 C C . HIS A 1 290 ? -9.202 14.868 17.919 1.00 77.88 290 HIS A C 1
ATOM 2290 O O . HIS A 1 290 ? -9.702 15.491 16.984 1.00 77.88 290 HIS A O 1
ATOM 2296 N N . ARG A 1 291 ? -8.085 15.270 18.539 1.00 92.75 291 ARG A N 1
ATOM 2297 C CA . ARG A 1 291 ? -7.345 16.487 18.180 1.00 92.75 291 ARG A CA 1
ATOM 2298 C C . ARG A 1 291 ? -6.926 16.480 16.708 1.00 92.75 291 ARG A C 1
ATOM 2300 O O . ARG A 1 291 ? -7.144 17.469 16.016 1.00 92.75 291 ARG A O 1
ATOM 2307 N N . ILE A 1 292 ? -6.361 15.369 16.232 1.00 80.00 292 ILE A N 1
ATOM 2308 C CA . ILE A 1 292 ? -5.923 15.219 14.836 1.00 80.00 292 ILE A CA 1
ATOM 2309 C C . ILE A 1 292 ? -7.125 15.237 13.891 1.00 80.00 292 ILE A C 1
ATOM 2311 O O . ILE A 1 292 ? -7.091 15.940 12.887 1.00 80.00 292 ILE A O 1
ATOM 2315 N N . PHE A 1 293 ? -8.211 14.537 14.234 1.00 77.50 293 PHE A N 1
ATOM 2316 C CA . PHE A 1 293 ? -9.427 14.532 13.418 1.00 77.50 293 PHE A CA 1
ATOM 2317 C C . PHE A 1 293 ? -9.986 15.946 13.215 1.00 77.50 293 PHE A C 1
ATOM 2319 O O . PHE A 1 293 ? -10.287 16.321 12.090 1.00 77.50 293 PHE A O 1
ATOM 2326 N N . MET A 1 294 ? -10.065 16.743 14.285 1.00 82.81 294 MET A N 1
ATOM 2327 C CA . MET A 1 294 ? -10.558 18.124 14.211 1.00 82.81 294 MET A CA 1
ATOM 2328 C C . MET A 1 294 ? -9.630 19.058 13.426 1.00 82.81 294 MET A C 1
ATOM 2330 O O . MET A 1 294 ? -10.096 20.059 12.900 1.00 82.81 294 MET A O 1
ATOM 2334 N N . ALA A 1 295 ? -8.331 18.758 13.358 1.00 78.25 295 ALA A N 1
ATOM 2335 C CA . ALA A 1 295 ? -7.373 19.529 12.567 1.00 78.25 295 ALA A CA 1
ATOM 2336 C C . ALA A 1 295 ? -7.375 19.149 11.074 1.00 78.25 295 ALA A C 1
ATOM 2338 O O . ALA A 1 295 ? -6.845 19.901 10.257 1.00 78.25 295 ALA A O 1
ATOM 2339 N N . ALA A 1 296 ? -7.922 17.979 10.730 1.00 66.50 296 ALA A N 1
ATOM 2340 C CA . ALA A 1 296 ? -7.993 17.461 9.365 1.00 66.50 296 ALA A CA 1
ATOM 2341 C C . ALA A 1 296 ? -9.315 17.800 8.644 1.00 66.50 296 ALA A C 1
ATOM 2343 O O . ALA A 1 296 ? -9.385 17.648 7.424 1.00 66.50 296 ALA A O 1
ATOM 2344 N N . THR A 1 297 ? -10.351 18.219 9.383 1.00 56.53 297 THR A N 1
ATOM 2345 C CA . THR A 1 297 ? -11.669 18.658 8.876 1.00 56.53 297 THR A CA 1
ATOM 2346 C C . THR A 1 297 ? -11.764 20.167 8.758 1.00 56.53 297 THR A C 1
ATOM 2348 O O . THR A 1 297 ? -12.349 20.636 7.759 1.00 56.53 297 THR A O 1
#

Secondary structure (DSSP, 8-state):
-HHHHHHHHHHHHTTT--EEHHHHHHHH-TTS-HHHHHHHHHHHHHHHHHHHGGGEEE-SSEEEETT-S------TTSTTSHHHHHHHHHHHHHHHTTSSS-PPPHHHHHHHHHHHHHTTS-S-PPPHHHHHHHHHHTT-TTS-HHHHHHHHHHHHHHHHHTT-THHHHHHHTS--HHHHH-GGGHHHHHHHHHHHHHHHHTTT-HHHHHHHHHHHHHHHHHTT-HHHHHHHHHHHHHHHHHTT-HHHHHHHHHHHHTSHHHHT-HHHHHHHHHHHHHHHHHTT-HHHHHHHHHHH-

pLDDT: mean 70.93, std 19.25, range [30.25, 96.88]

Sequence (297 aa):
TRQEGLLLAALALADGQELSRRQLAAQLWPEKSLSAALTNLRQRVAALRRHLGGLLYIDRDWIAVTGVSCEVLLDASSPHSLVAQCQQLAQRADADTVQGTKPWSRADLQNWVDATIRLQAPAREPQMADMFTLRGQCDDEQLDAEYRLLVNCLVGYWEVQQGQALWAWQRLRKPPRVWLHDPALGPALALLFEIAGNGLHRRGHWHQCLLCFTKAAELYRTNGQEARALMLEFKTARVTMDVGLRAPALQRLQEVRAHPTVDEQPLMRAYIDLNLVFAHTICGQTSEAHRIFMAAT

Radius of gyration: 20.91 Å; chains: 1; bounding box: 53×35×62 Å

Foldseek 3Di:
DVLLLVVVLVQLLCLFDWDFLQVSLCVSCVVDDSVVSSVVSVVSLVVVCVVLPPQWDDDPTTIHRQLPNPPLPQVVPDCLGPLVLLLVVLVVVQVVPPDDDDDQHSCRSNVVSVVVNVVSPDDDDDDPVVLVVLVVCLPPPVDDPLSNLQSLLVNLLVCLVVLNLVVLLVCVVDPDPCCVPDLSNLQSQLSSLQSSLVSCLVVVVLVSNLVSLCSSLVSCVVVVNNVSSLVSLLVNLSSCVVVPVLPSSLVSLVVSLPDPVCVVPLVSNLSSLSVNLVSCVVVVNNVVSVVSVVVSD